Protein AF-A0A9P1I285-F1 (afdb_monomer_lite)

Foldseek 3Di:
DDDDDDDDDDDDDDDDDDDDDDDPPDPPPPPPPPVVVVLVVLVVVCVVLVQWDWDDDDLCVQQPQKIKTKHADLADQEEEEEELAPLCLLLLSVLSVVLSDPVDPLSVVLRPLHMYIYTHDGPVSHPPAQDLPQDSAVCLVNVVSVCVRRVHQEYEYEGAAWQAKEKEAQKDCLRVVLRQLLQCQQPQSHPPHWTPQVVPDPPVVPDPSRDRYYYYYHPCSQCVDPPPSSNRYIYMYGHQYHRVDRDPSVVSNVRRVVSVSRSSLLQSFWEWEAEQDQFKWKDQPGIDTDGDGHRGTDTDRDGAAWTKIWIAGNPVRHTQDIDTDHDDPVRRYYYDYRDHPDPPD

pLDDT: mean 76.83, std 19.32, range [26.86, 97.75]

Sequence (345 aa):
MIVSIVYTVALLFLSVTNADVVTEYVDEAVEYKPLQTKHEQIRKKIQDSNCGTLLNSSIVAQLDDLSVVVMGNLEHPTTLIVSMERRVDGFFFTLLEDFCNDANNEIKDLLSHSTLLFLMPTREMEKHNCDEYMNVSTEEANIYKLHKVFRFDFVMMFGTGGVKLRYIQQNNGLAETLMRRYQLLHPSMGLHNTDVCAGYNLLSRRGTNGLLVKQLQWSSLIHDSKDVFVRQLNGLLILIACCYEEINVDFAYSENRKSILETLKLRSTGVHFESADKTLVLNDGGYPAMRVAANINTFIALPEGETHVKVFHAESNKLITEFIVKLNDTNRYERRRIPKHLDLL

Structure (mmCIF, N/CA/C/O backbone):
data_AF-A0A9P1I285-F1
#
_entry.id   AF-A0A9P1I285-F1
#
loop_
_atom_site.group_PDB
_atom_site.id
_atom_site.type_symbol
_atom_site.label_atom_id
_atom_site.label_alt_id
_atom_site.label_comp_id
_atom_site.label_asym_id
_atom_site.label_entity_id
_atom_site.label_seq_id
_atom_site.pdbx_PDB_ins_code
_atom_site.Cartn_x
_atom_site.Cartn_y
_atom_site.Cartn_z
_atom_site.occupancy
_atom_site.B_iso_or_equiv
_atom_site.auth_seq_id
_atom_site.auth_comp_id
_atom_site.auth_asym_id
_atom_site.auth_atom_id
_atom_site.pdbx_PDB_model_num
ATOM 1 N N . MET A 1 1 ? 67.428 37.887 -37.583 1.00 32.84 1 MET A N 1
ATOM 2 C CA . MET A 1 1 ? 67.442 38.882 -36.496 1.00 32.84 1 MET A CA 1
ATOM 3 C C . MET A 1 1 ? 66.835 38.203 -35.275 1.00 32.84 1 MET A C 1
ATOM 5 O O . MET A 1 1 ? 65.635 38.002 -35.278 1.00 32.84 1 MET A O 1
ATOM 9 N N . ILE A 1 2 ? 67.708 37.783 -34.342 1.00 32.44 2 ILE A N 1
ATOM 10 C CA . ILE A 1 2 ? 67.456 37.406 -32.929 1.00 32.44 2 ILE A CA 1
ATOM 11 C C . ILE A 1 2 ? 66.549 36.155 -32.736 1.00 32.44 2 ILE A C 1
ATOM 13 O O . ILE A 1 2 ? 65.348 36.246 -32.930 1.00 32.44 2 ILE A O 1
ATOM 17 N N . VAL A 1 3 ? 67.107 34.927 -32.601 1.00 31.12 3 VAL A N 1
ATOM 18 C CA . VAL A 1 3 ? 67.609 34.263 -31.347 1.00 31.12 3 VAL A CA 1
ATOM 19 C C . VAL A 1 3 ? 66.418 33.811 -30.480 1.00 31.12 3 VAL A C 1
ATOM 21 O O . VAL A 1 3 ? 65.528 34.612 -30.259 1.00 31.12 3 VAL A O 1
ATOM 24 N N . SER A 1 4 ? 66.280 32.624 -29.884 1.00 30.48 4 SER A N 1
ATOM 25 C CA . SER A 1 4 ? 67.002 31.347 -29.761 1.00 30.48 4 SER A CA 1
ATOM 26 C C . SER A 1 4 ? 66.208 30.533 -28.719 1.00 30.48 4 SER A C 1
ATOM 28 O O . SER A 1 4 ? 65.768 31.146 -27.755 1.00 30.48 4 SER A O 1
ATOM 30 N N . ILE A 1 5 ? 66.168 29.197 -28.865 1.00 37.31 5 ILE A N 1
ATOM 31 C CA . ILE A 1 5 ? 66.429 28.164 -27.820 1.00 37.31 5 ILE A CA 1
ATOM 32 C C . ILE A 1 5 ? 65.452 28.148 -26.608 1.00 37.31 5 ILE A C 1
ATOM 34 O O . ILE A 1 5 ? 65.165 29.167 -26.003 1.00 37.31 5 ILE A O 1
ATOM 38 N N . VAL A 1 6 ? 64.828 27.022 -26.236 1.00 34.06 6 VAL A N 1
ATOM 39 C CA . VAL A 1 6 ? 65.323 25.962 -25.314 1.00 34.06 6 VAL A CA 1
ATOM 40 C C . VAL A 1 6 ? 64.234 24.853 -25.352 1.00 34.06 6 VAL A C 1
ATOM 42 O O . VAL A 1 6 ? 63.126 25.093 -24.890 1.00 34.06 6 VAL A O 1
ATOM 45 N N . TYR A 1 7 ? 64.345 23.737 -26.093 1.00 26.86 7 TYR A N 1
ATOM 46 C CA . TYR A 1 7 ? 65.005 22.460 -25.726 1.00 26.86 7 TYR A CA 1
ATOM 47 C C . TYR A 1 7 ? 65.017 22.196 -24.215 1.00 26.86 7 TYR A C 1
ATOM 49 O O . TYR A 1 7 ? 65.786 22.817 -23.500 1.00 26.86 7 TYR A O 1
ATOM 57 N N . THR A 1 8 ? 64.224 21.284 -23.653 1.00 31.59 8 THR A N 1
ATOM 58 C CA . THR A 1 8 ? 64.599 19.902 -23.248 1.00 31.59 8 THR A CA 1
ATOM 59 C C . THR A 1 8 ? 63.480 19.534 -22.252 1.00 31.59 8 THR A C 1
ATOM 61 O O . THR A 1 8 ? 63.199 20.336 -21.371 1.00 31.59 8 THR A O 1
ATOM 64 N N . VAL A 1 9 ? 62.678 18.480 -22.383 1.00 28.23 9 VAL A N 1
ATOM 65 C CA . VAL A 1 9 ? 63.016 17.083 -22.100 1.00 28.23 9 VAL A CA 1
ATOM 66 C C . VAL A 1 9 ? 61.976 16.220 -22.819 1.00 28.23 9 VAL A C 1
ATOM 68 O O . VAL A 1 9 ? 60.829 16.116 -22.394 1.00 28.23 9 VAL A O 1
ATOM 71 N N . ALA A 1 10 ? 62.399 15.582 -23.904 1.00 30.50 10 ALA A N 1
ATOM 72 C CA . ALA A 1 10 ? 61.852 14.295 -24.283 1.00 30.50 10 ALA A CA 1
ATOM 73 C C . ALA A 1 10 ? 62.711 13.220 -23.605 1.00 30.50 10 ALA A C 1
ATOM 75 O O . ALA A 1 10 ? 63.935 13.335 -23.583 1.00 30.50 10 ALA A O 1
ATOM 76 N N . LEU A 1 11 ? 62.041 12.168 -23.136 1.00 32.22 11 LEU A N 1
ATOM 77 C CA . LEU A 1 11 ? 62.576 10.822 -22.911 1.00 32.22 11 LEU A CA 1
ATOM 78 C C . LEU A 1 11 ? 63.487 10.613 -21.696 1.00 32.22 11 LEU A C 1
ATOM 80 O O . LEU A 1 11 ? 64.704 10.545 -21.812 1.00 32.22 11 LEU A O 1
ATOM 84 N N . LEU A 1 12 ? 62.853 10.279 -20.571 1.00 30.88 12 LEU A N 1
ATOM 85 C CA . LEU A 1 12 ? 63.338 9.208 -19.701 1.00 30.88 12 LEU A CA 1
ATOM 86 C C . LEU A 1 12 ? 62.146 8.303 -19.326 1.00 30.88 12 LEU A C 1
ATOM 88 O O . LEU A 1 12 ? 61.336 8.656 -18.482 1.00 30.88 12 LEU A O 1
ATOM 92 N N . PHE A 1 13 ? 62.085 7.152 -20.007 1.00 30.67 13 PHE A N 1
ATOM 93 C CA . PHE A 1 13 ? 61.531 5.855 -19.576 1.00 30.67 13 PHE A CA 1
ATOM 94 C C . PHE A 1 13 ? 60.043 5.785 -19.159 1.00 30.67 13 PHE A C 1
ATOM 96 O O . PHE A 1 13 ? 59.631 6.236 -18.103 1.00 30.67 13 PHE A O 1
ATOM 103 N N . LEU A 1 14 ? 59.187 5.221 -20.021 1.00 31.12 14 LEU A N 1
ATOM 104 C CA . LEU A 1 14 ? 58.783 3.799 -19.976 1.00 31.12 14 LEU A CA 1
ATOM 105 C C . LEU A 1 14 ? 58.021 3.405 -18.694 1.00 31.12 14 LEU A C 1
ATOM 107 O O . LEU A 1 14 ? 58.604 2.881 -17.754 1.00 31.12 14 LEU A O 1
ATOM 111 N N . SER A 1 15 ? 56.693 3.544 -18.718 1.00 30.36 15 SER A N 1
ATOM 112 C CA . SER A 1 15 ? 55.775 2.418 -18.468 1.00 30.36 15 SER A CA 1
ATOM 113 C C . SER A 1 15 ? 54.375 2.800 -18.990 1.00 30.36 15 SER A C 1
ATOM 115 O O . SER A 1 15 ? 53.826 3.824 -18.619 1.00 30.36 15 SER A O 1
ATOM 117 N N . VAL A 1 16 ? 53.955 2.219 -20.116 1.00 31.64 16 VAL A N 1
ATOM 118 C CA . VAL A 1 16 ? 53.009 1.087 -20.191 1.00 31.64 16 VAL A CA 1
ATOM 119 C C . VAL A 1 16 ? 51.545 1.565 -20.289 1.00 31.64 16 VAL A C 1
ATOM 121 O O . VAL A 1 16 ? 50.867 1.811 -19.303 1.00 31.64 16 VAL A O 1
ATOM 124 N N . THR A 1 17 ? 51.111 1.623 -21.555 1.00 36.75 17 THR A N 1
ATOM 125 C CA . THR A 1 17 ? 49.823 1.159 -22.116 1.00 36.75 17 THR A CA 1
ATOM 126 C C . THR A 1 17 ? 48.513 1.918 -21.864 1.00 36.75 17 THR A C 1
ATOM 128 O O . THR A 1 17 ? 48.059 2.065 -20.737 1.00 36.75 17 THR A O 1
ATOM 131 N N . ASN A 1 18 ? 47.849 2.174 -23.001 1.00 34.56 18 ASN A N 1
ATOM 132 C CA . ASN A 1 18 ? 46.410 2.348 -23.230 1.00 34.56 18 ASN A CA 1
ATOM 133 C C . ASN A 1 18 ? 45.800 3.706 -22.865 1.00 34.56 18 ASN A C 1
ATOM 135 O O . ASN A 1 18 ? 45.102 3.853 -21.868 1.00 34.56 18 ASN A O 1
ATOM 139 N N . ALA A 1 19 ? 45.988 4.663 -23.773 1.00 32.19 19 ALA A N 1
ATOM 140 C CA . ALA A 1 19 ? 45.123 5.827 -23.929 1.00 32.19 19 ALA A CA 1
ATOM 141 C C . ALA A 1 19 ? 44.562 5.838 -25.361 1.00 32.19 19 ALA A C 1
ATOM 143 O O . ALA A 1 19 ? 44.854 6.730 -26.145 1.00 32.19 19 ALA A O 1
ATOM 144 N N . ASP A 1 20 ? 43.797 4.801 -25.691 1.00 35.47 20 ASP A N 1
ATOM 145 C CA . ASP A 1 20 ? 42.793 4.833 -26.752 1.00 35.47 20 ASP A CA 1
ATOM 146 C C . ASP A 1 20 ? 41.461 4.495 -26.071 1.00 35.47 20 ASP A C 1
ATOM 148 O O . ASP A 1 20 ? 41.418 3.617 -25.208 1.00 35.47 20 ASP A O 1
ATOM 152 N N . VAL A 1 21 ? 40.391 5.190 -26.462 1.00 34.78 21 VAL A N 1
ATOM 153 C CA . VAL A 1 21 ? 39.031 5.169 -25.879 1.00 34.78 21 VAL A CA 1
ATOM 154 C C . VAL A 1 21 ? 38.832 6.114 -24.680 1.00 34.78 21 VAL A C 1
ATOM 156 O O . VAL A 1 21 ? 38.479 5.712 -23.574 1.00 34.78 21 VAL A O 1
ATOM 159 N N . VAL A 1 22 ? 38.985 7.418 -24.925 1.00 32.53 22 VAL A N 1
ATOM 160 C CA . VAL A 1 22 ? 38.347 8.468 -24.113 1.00 32.53 22 VAL A CA 1
ATOM 161 C C . VAL A 1 22 ? 37.166 9.015 -24.912 1.00 32.53 22 VAL A C 1
ATOM 163 O O . VAL A 1 22 ? 37.317 9.865 -25.779 1.00 32.53 22 VAL A O 1
ATOM 166 N N . THR A 1 23 ? 36.009 8.411 -24.636 1.00 33.56 23 THR A N 1
ATOM 167 C CA . THR A 1 23 ? 34.680 9.037 -24.536 1.00 33.56 23 THR A CA 1
ATOM 168 C C . THR A 1 23 ? 34.372 10.191 -25.491 1.00 33.56 23 THR A C 1
ATOM 170 O O . THR A 1 23 ? 34.431 11.360 -25.116 1.00 33.56 23 THR A O 1
ATOM 173 N N . GLU A 1 24 ? 33.888 9.836 -26.674 1.00 30.67 24 GLU A N 1
ATOM 174 C CA . GLU A 1 24 ? 32.893 10.627 -27.393 1.00 30.67 24 GLU A CA 1
ATOM 175 C C . GLU A 1 24 ? 31.519 10.002 -27.080 1.00 30.67 24 GLU A C 1
ATOM 177 O O . GLU A 1 24 ? 30.980 9.214 -27.849 1.00 30.67 24 GLU A O 1
ATOM 182 N N . TYR A 1 25 ? 30.994 10.264 -25.877 1.00 32.09 25 TYR A N 1
ATOM 183 C CA . TYR A 1 25 ? 29.553 10.164 -25.638 1.00 32.09 25 TYR A CA 1
ATOM 184 C C . TYR A 1 25 ? 29.009 11.564 -25.854 1.00 32.09 25 TYR A C 1
ATOM 186 O O . TYR A 1 25 ? 29.142 12.447 -25.011 1.00 32.09 25 TYR A O 1
ATOM 194 N N . VAL A 1 26 ? 28.500 11.759 -27.063 1.00 33.19 26 VAL A N 1
ATOM 195 C CA . VAL A 1 26 ? 27.712 12.912 -27.463 1.00 33.19 26 VAL A CA 1
ATOM 196 C C . VAL A 1 26 ? 26.553 13.040 -26.474 1.00 33.19 26 VAL A C 1
ATOM 198 O O . VAL A 1 26 ? 25.752 12.117 -26.337 1.00 33.19 26 VAL A O 1
ATOM 201 N N . ASP A 1 27 ? 26.486 14.183 -25.791 1.00 34.38 27 ASP A N 1
ATOM 202 C CA . ASP A 1 27 ? 25.279 14.692 -25.146 1.00 34.38 27 ASP A CA 1
ATOM 203 C C . ASP A 1 27 ? 24.198 14.882 -26.226 1.00 34.38 27 ASP A C 1
ATOM 205 O O . ASP A 1 27 ? 23.956 15.983 -26.725 1.00 34.38 27 ASP A O 1
ATOM 209 N N . GLU A 1 28 ? 23.539 13.796 -26.628 1.00 34.81 28 GLU A N 1
ATOM 210 C CA . GLU A 1 28 ? 22.219 13.894 -27.227 1.00 34.81 28 GLU A CA 1
ATOM 211 C C . GLU A 1 28 ? 21.254 14.248 -26.101 1.00 34.81 28 GLU A C 1
ATOM 213 O O . GLU A 1 28 ? 20.749 13.405 -25.359 1.00 34.81 28 GLU A O 1
ATOM 218 N N . ALA A 1 29 ? 20.992 15.548 -25.990 1.00 35.06 29 ALA A N 1
ATOM 219 C CA . ALA A 1 29 ? 19.760 16.070 -25.439 1.00 35.06 29 ALA A CA 1
ATOM 220 C C . ALA A 1 29 ? 18.584 15.505 -26.256 1.00 35.06 29 ALA A C 1
ATOM 222 O O . ALA A 1 29 ? 18.027 16.173 -27.127 1.00 35.06 29 ALA A O 1
ATOM 223 N N . VAL A 1 30 ? 18.218 14.250 -25.985 1.00 37.06 30 VAL A N 1
ATOM 224 C CA . VAL A 1 30 ? 16.952 13.665 -26.407 1.00 37.06 30 VAL A CA 1
ATOM 225 C C . VAL A 1 30 ? 15.869 14.531 -25.784 1.00 37.06 30 VAL A C 1
ATOM 227 O O . VAL A 1 30 ? 15.686 14.592 -24.567 1.00 37.06 30 VAL A O 1
ATOM 230 N N . GLU A 1 31 ? 15.208 15.286 -26.649 1.00 39.62 31 GLU A N 1
ATOM 231 C CA . GLU A 1 31 ? 14.157 16.233 -26.336 1.00 39.62 31 GLU A CA 1
ATOM 232 C C . GLU A 1 31 ? 13.072 15.557 -25.472 1.00 39.62 31 GLU A C 1
ATOM 234 O O . GLU A 1 31 ? 12.219 14.818 -25.956 1.00 39.62 31 GLU A O 1
ATOM 239 N N . TYR A 1 32 ? 13.102 15.826 -24.162 1.00 42.75 32 TYR A N 1
ATOM 240 C CA . TYR A 1 32 ? 12.279 15.231 -23.091 1.00 42.75 32 TYR A CA 1
ATOM 241 C C . TYR A 1 32 ? 10.766 15.573 -23.169 1.00 42.75 32 TYR A C 1
ATOM 243 O O . TYR A 1 32 ? 10.020 15.424 -22.200 1.00 42.75 32 TYR A O 1
ATOM 251 N N . LYS A 1 33 ? 10.271 16.060 -24.311 1.00 37.66 33 LYS A N 1
ATOM 252 C CA . LYS A 1 33 ? 8.874 16.487 -24.508 1.00 37.66 33 LYS A CA 1
ATOM 253 C C . LYS A 1 33 ? 7.812 15.369 -24.602 1.00 37.66 33 LYS A C 1
ATOM 255 O O . LYS A 1 33 ? 6.679 15.637 -24.191 1.00 37.66 33 LYS A O 1
ATOM 260 N N . PRO A 1 34 ? 8.073 14.136 -25.090 1.00 49.00 34 PRO A N 1
ATOM 261 C CA . PRO A 1 34 ? 6.988 13.168 -25.293 1.00 49.00 34 PRO A CA 1
ATOM 262 C C . PRO A 1 34 ? 6.425 12.582 -23.982 1.00 49.00 34 PRO A C 1
ATOM 264 O O . PRO A 1 34 ? 5.236 12.285 -23.910 1.00 49.00 34 PRO A O 1
ATOM 267 N N . LEU A 1 35 ? 7.218 12.488 -22.907 1.00 52.09 35 LEU A N 1
ATOM 268 C CA . LEU A 1 35 ? 6.745 11.978 -21.607 1.00 52.09 35 LEU A CA 1
ATOM 269 C C . LEU A 1 35 ? 5.802 12.952 -20.883 1.00 52.09 35 LEU A C 1
ATOM 271 O O . LEU A 1 35 ? 4.799 12.522 -20.314 1.00 52.09 35 LEU A O 1
ATOM 275 N N . GLN A 1 36 ? 6.065 14.264 -20.950 1.00 58.72 36 GLN A N 1
ATOM 276 C CA . GLN A 1 36 ? 5.187 15.269 -20.330 1.00 58.72 36 GLN A CA 1
ATOM 277 C C . GLN A 1 36 ? 3.781 15.255 -20.940 1.00 58.72 36 GLN A C 1
ATOM 279 O O . GLN A 1 36 ? 2.796 15.271 -20.204 1.00 58.72 36 GLN A O 1
ATOM 284 N N . THR A 1 37 ? 3.681 15.137 -22.267 1.00 63.97 37 THR A N 1
ATOM 285 C CA . THR A 1 37 ? 2.379 15.085 -22.950 1.00 63.97 37 THR A CA 1
ATOM 286 C C . THR A 1 37 ? 1.588 13.823 -22.600 1.00 63.97 37 THR A C 1
ATOM 288 O O . THR A 1 37 ? 0.381 13.915 -22.379 1.00 63.97 37 THR A O 1
ATOM 291 N N . LYS A 1 38 ? 2.241 12.661 -22.448 1.00 68.50 38 LYS A N 1
ATOM 292 C CA . LYS A 1 38 ? 1.576 11.424 -21.997 1.00 68.50 38 LYS A CA 1
ATOM 293 C C . LYS A 1 38 ? 1.080 11.531 -20.548 1.00 68.50 38 LYS A C 1
ATOM 295 O O . LYS A 1 38 ? -0.047 11.136 -20.261 1.00 68.50 38 LYS A O 1
ATOM 300 N N . HIS A 1 39 ? 1.870 12.104 -19.637 1.00 72.50 39 HIS A N 1
ATOM 301 C CA . HIS A 1 39 ? 1.459 12.298 -18.238 1.00 72.50 39 HIS A CA 1
ATOM 302 C C . HIS A 1 39 ? 0.250 13.237 -18.119 1.00 72.50 39 HIS A C 1
ATOM 304 O O . HIS A 1 39 ? -0.687 12.959 -17.370 1.00 72.50 39 HIS A O 1
ATOM 310 N N . GLU A 1 40 ? 0.240 14.331 -18.883 1.00 74.12 40 GLU A N 1
ATOM 311 C CA . GLU A 1 40 ? -0.896 15.256 -18.946 1.00 74.12 40 GLU A CA 1
ATOM 312 C C . GLU A 1 40 ? -2.143 14.595 -19.542 1.00 74.12 40 GLU A C 1
ATOM 314 O O . GLU A 1 40 ? -3.239 14.770 -19.008 1.00 74.12 40 GLU A O 1
ATOM 319 N N . GLN A 1 41 ? -1.987 13.778 -20.589 1.00 77.44 41 GLN A N 1
ATOM 320 C CA . GLN A 1 41 ? -3.085 12.996 -21.162 1.00 77.44 41 GLN A CA 1
ATOM 321 C C . GLN A 1 41 ? -3.676 12.009 -20.153 1.00 77.44 41 GLN A C 1
ATOM 323 O O . GLN A 1 41 ? -4.896 11.918 -20.053 1.00 77.44 41 GLN A O 1
ATOM 328 N N . ILE A 1 42 ? -2.846 11.309 -19.374 1.00 71.75 42 ILE A N 1
ATOM 329 C CA . ILE A 1 42 ? -3.322 10.367 -18.350 1.00 71.75 42 ILE A CA 1
ATOM 330 C C . ILE A 1 42 ? -4.029 11.113 -17.216 1.00 71.75 42 ILE A C 1
ATOM 332 O O . ILE A 1 42 ? -5.121 10.714 -16.818 1.00 71.75 42 ILE A O 1
ATOM 336 N N . ARG A 1 43 ? -3.478 12.240 -16.744 1.00 73.69 43 ARG A N 1
ATOM 337 C CA . ARG A 1 43 ? -4.155 13.095 -15.751 1.00 73.69 43 ARG A CA 1
ATOM 338 C C . ARG A 1 43 ? -5.525 13.546 -16.242 1.00 73.69 43 ARG A C 1
ATOM 340 O O . ARG A 1 43 ? -6.501 13.443 -15.503 1.00 73.69 43 ARG A O 1
ATOM 347 N N . LYS A 1 44 ? -5.599 13.997 -17.494 1.00 77.19 44 LYS A N 1
ATOM 348 C CA . LYS A 1 44 ? -6.856 14.398 -18.120 1.00 77.19 44 LYS A CA 1
ATOM 349 C C . LYS A 1 44 ? -7.818 13.214 -18.243 1.00 77.19 44 LYS A C 1
ATOM 351 O O . LYS A 1 44 ? -8.971 13.342 -17.866 1.00 77.19 44 LYS A O 1
ATOM 356 N N . LYS A 1 45 ? -7.344 12.041 -18.671 1.00 76.94 45 LYS A N 1
ATOM 357 C CA . LYS A 1 45 ? -8.149 10.813 -18.763 1.00 76.94 45 LYS A CA 1
ATOM 358 C C . LYS A 1 45 ? -8.740 10.414 -17.411 1.00 76.94 45 LYS A C 1
ATOM 360 O O . LYS A 1 45 ? -9.904 10.037 -17.360 1.00 76.94 45 LYS A O 1
ATOM 365 N N . ILE A 1 46 ? -7.979 10.516 -16.322 1.00 74.44 46 ILE A N 1
ATOM 366 C CA . ILE A 1 46 ? -8.460 10.211 -14.963 1.00 74.44 46 ILE A CA 1
ATOM 367 C C . ILE A 1 46 ? -9.580 11.167 -14.550 1.00 74.44 46 ILE A C 1
ATOM 369 O O . ILE A 1 46 ? -10.591 10.726 -14.011 1.00 74.44 46 ILE A O 1
ATOM 373 N N . GLN A 1 47 ? -9.418 12.459 -14.843 1.00 74.25 47 GLN A N 1
ATOM 374 C CA . GLN A 1 47 ? -10.451 13.463 -14.590 1.00 74.25 47 GLN A CA 1
ATOM 375 C C . GLN A 1 47 ? -11.697 13.224 -15.453 1.00 74.25 47 GLN A C 1
ATOM 377 O O . GLN A 1 47 ? -12.807 13.234 -14.935 1.00 74.25 47 GLN A O 1
ATOM 382 N N . ASP A 1 48 ? -11.515 12.962 -16.747 1.00 77.12 48 ASP A N 1
ATOM 383 C CA . ASP A 1 48 ? -12.604 12.801 -17.713 1.00 77.12 48 ASP A CA 1
ATOM 384 C C . ASP A 1 48 ? -13.393 11.494 -17.493 1.00 77.12 48 ASP A C 1
ATOM 386 O O . ASP A 1 48 ? -14.594 11.441 -17.754 1.00 77.12 48 ASP A O 1
ATOM 390 N N . SER A 1 49 ? -12.736 10.434 -17.010 1.00 70.56 49 SER A N 1
ATOM 391 C CA . SER A 1 49 ? -13.356 9.124 -16.747 1.00 70.56 49 SER A CA 1
ATOM 392 C C . SER A 1 49 ? -13.962 8.984 -15.349 1.00 70.56 49 SER A C 1
ATOM 394 O O . SER A 1 49 ? -14.605 7.973 -15.079 1.00 70.56 49 SER A O 1
ATOM 396 N N . ASN A 1 50 ? -13.778 9.966 -14.455 1.00 72.12 50 ASN A N 1
ATOM 397 C CA . ASN A 1 50 ? -14.180 9.895 -13.042 1.00 72.12 50 ASN A CA 1
ATOM 398 C C . ASN A 1 50 ? -13.661 8.647 -12.289 1.00 72.12 50 ASN A C 1
ATOM 400 O O . ASN A 1 50 ? -14.201 8.294 -11.241 1.00 72.12 50 ASN A O 1
ATOM 404 N N . CYS A 1 51 ? -12.608 7.982 -12.776 1.00 79.75 51 CYS A N 1
ATOM 405 C CA . CYS A 1 51 ? -12.056 6.784 -12.130 1.00 79.75 51 CYS A CA 1
ATOM 406 C C . CYS A 1 51 ? -11.258 7.104 -10.852 1.00 79.75 51 CYS A C 1
ATOM 408 O O . CYS A 1 51 ? -10.957 6.217 -10.056 1.00 79.75 51 CYS A O 1
ATOM 410 N N . GLY A 1 52 ? -10.910 8.378 -10.647 1.00 79.69 52 GLY A N 1
ATOM 411 C CA . GLY A 1 52 ? -10.255 8.871 -9.446 1.00 79.69 52 GLY A CA 1
ATOM 412 C C . GLY A 1 52 ? -10.463 10.370 -9.268 1.00 79.69 52 GLY A C 1
ATOM 413 O O . GLY A 1 52 ? -10.688 11.108 -10.225 1.00 79.69 52 GLY A O 1
ATOM 414 N N . THR A 1 53 ? -10.384 10.836 -8.024 1.00 83.00 53 THR A N 1
ATOM 415 C CA . THR A 1 53 ? -10.497 12.262 -7.699 1.00 83.00 53 THR A CA 1
ATOM 416 C C . THR A 1 53 ? -9.105 12.859 -7.568 1.00 83.00 53 THR A C 1
ATOM 418 O O . THR A 1 53 ? -8.339 12.473 -6.682 1.00 83.00 53 THR A O 1
ATOM 421 N N . LEU A 1 54 ? -8.774 13.813 -8.442 1.00 79.00 54 LEU A N 1
ATOM 422 C CA . LEU A 1 54 ? -7.564 14.615 -8.293 1.00 79.00 54 LEU A CA 1
ATOM 423 C C . LEU A 1 54 ? -7.803 15.682 -7.226 1.00 79.00 54 LEU A C 1
ATOM 425 O O . LEU A 1 54 ? -8.635 16.574 -7.402 1.00 79.00 54 LEU A O 1
ATOM 429 N N . LEU A 1 55 ? -7.046 15.624 -6.138 1.00 76.75 55 LEU A N 1
ATOM 430 C CA . LEU A 1 55 ? -7.132 16.628 -5.087 1.00 76.75 55 LEU A CA 1
ATOM 431 C C . LEU A 1 55 ? -6.161 17.763 -5.400 1.00 76.75 55 LEU A C 1
ATOM 433 O O . LEU A 1 55 ? -4.957 17.643 -5.188 1.00 76.75 55 LEU A O 1
ATOM 437 N N . ASN A 1 56 ? -6.705 18.860 -5.936 1.00 58.00 56 ASN A N 1
ATOM 438 C CA . ASN A 1 56 ? -5.950 20.059 -6.285 1.00 58.00 56 ASN A CA 1
ATOM 439 C C . ASN A 1 56 ? -6.236 21.193 -5.275 1.00 58.00 56 ASN A C 1
ATOM 441 O O . ASN A 1 56 ? -7.358 21.674 -5.130 1.00 58.00 56 ASN A O 1
ATOM 445 N N . SER A 1 57 ? -5.183 21.574 -4.554 1.00 50.59 57 SER A N 1
ATOM 446 C CA . SER A 1 57 ? -4.895 22.898 -3.981 1.00 50.59 57 SER A CA 1
ATOM 447 C C . SER A 1 57 ? -5.715 23.527 -2.839 1.00 50.59 57 SER A C 1
ATOM 449 O O . SER A 1 57 ? -5.208 24.492 -2.281 1.00 50.59 57 SER A O 1
ATOM 451 N N . SER A 1 58 ? -6.888 23.053 -2.398 1.00 51.06 58 SER A N 1
ATOM 452 C CA . SER A 1 58 ? -7.576 23.681 -1.232 1.00 51.06 58 SER A CA 1
ATOM 453 C C . SER A 1 58 ? -7.427 22.903 0.083 1.00 51.06 58 SER A C 1
ATOM 455 O O . SER A 1 58 ? -7.037 23.475 1.097 1.00 51.06 58 SER A O 1
ATOM 457 N N . ILE A 1 59 ? -7.637 21.585 0.064 1.00 53.19 59 ILE A N 1
ATOM 458 C CA . ILE A 1 59 ? -7.301 20.674 1.183 1.00 53.19 59 ILE A CA 1
ATOM 459 C C . ILE A 1 59 ? -5.777 20.431 1.239 1.00 53.19 59 ILE A C 1
ATOM 461 O O . ILE A 1 59 ? -5.200 20.180 2.294 1.00 53.19 59 ILE A O 1
ATOM 465 N N . VAL A 1 60 ? -5.123 20.573 0.082 1.00 54.03 60 VAL A N 1
ATOM 466 C CA . VAL A 1 60 ? -3.707 20.277 -0.188 1.00 54.03 60 VAL A CA 1
ATOM 467 C C . VAL A 1 60 ? -2.829 21.538 -0.105 1.00 54.03 60 VAL A C 1
ATOM 469 O O . VAL A 1 60 ? -1.622 21.454 -0.261 1.00 54.03 60 VAL A O 1
ATOM 472 N N . ALA A 1 61 ? -3.384 22.712 0.224 1.00 51.53 61 ALA A N 1
ATOM 473 C CA . ALA A 1 61 ? -2.605 23.949 0.407 1.00 51.53 61 ALA A CA 1
ATOM 474 C C . ALA A 1 61 ? -1.504 23.842 1.490 1.00 51.53 61 ALA A C 1
ATOM 476 O O . ALA A 1 61 ? -0.615 24.682 1.551 1.00 51.53 61 ALA A O 1
ATOM 477 N N . GLN A 1 62 ? -1.560 22.815 2.346 1.00 54.38 62 GLN A N 1
ATOM 478 C CA . GLN A 1 62 ? -0.539 22.495 3.355 1.00 54.38 62 GLN A CA 1
ATOM 479 C C . GLN A 1 62 ? 0.579 21.567 2.837 1.00 54.38 62 GLN A C 1
ATOM 481 O O . GLN A 1 62 ? 1.471 21.199 3.601 1.00 54.38 62 GLN A O 1
ATOM 486 N N . LEU A 1 63 ? 0.489 21.113 1.587 1.00 60.53 63 LEU A N 1
ATOM 487 C CA . LEU A 1 63 ? 1.281 20.016 1.032 1.00 60.53 63 LEU A CA 1
ATOM 488 C C . LEU A 1 63 ? 2.198 20.457 -0.121 1.00 60.53 63 LEU A C 1
ATOM 490 O O . LEU A 1 63 ? 2.586 19.594 -0.889 1.00 60.53 63 LEU A O 1
ATOM 494 N N . ASP A 1 64 ? 2.547 21.747 -0.227 1.00 61.06 64 ASP A N 1
ATOM 495 C CA . ASP A 1 64 ? 3.634 22.285 -1.076 1.00 61.06 64 ASP A CA 1
ATOM 496 C C . ASP A 1 64 ? 3.798 21.554 -2.436 1.00 61.06 64 ASP A C 1
ATOM 498 O O . ASP A 1 64 ? 4.687 20.724 -2.605 1.00 61.06 64 ASP A O 1
ATOM 502 N N . ASP A 1 65 ? 2.905 21.817 -3.398 1.00 67.94 65 ASP A N 1
ATOM 503 C CA . ASP A 1 65 ? 2.909 21.251 -4.765 1.00 67.94 65 ASP A CA 1
ATOM 504 C C . ASP A 1 65 ? 2.689 19.730 -4.923 1.00 67.94 65 ASP A C 1
ATOM 506 O O . ASP A 1 65 ? 2.657 19.233 -6.054 1.00 67.94 65 ASP A O 1
ATOM 510 N N . LEU A 1 66 ? 2.454 18.970 -3.846 1.00 73.62 66 LEU A N 1
ATOM 511 C CA . LEU A 1 66 ? 2.084 17.553 -3.954 1.00 73.62 66 LEU A CA 1
ATOM 512 C C . LEU A 1 66 ? 0.705 17.389 -4.610 1.00 73.62 66 LEU A C 1
ATOM 514 O O . LEU A 1 66 ? -0.267 18.049 -4.249 1.00 73.62 66 LEU A O 1
ATOM 518 N N . SER A 1 67 ? 0.598 16.453 -5.551 1.00 79.94 67 SER A N 1
ATOM 519 C CA . SER A 1 67 ? -0.660 16.121 -6.220 1.00 79.94 67 SER A CA 1
ATOM 520 C C . SER A 1 67 ? -1.037 14.678 -5.911 1.00 79.94 67 SER A C 1
ATOM 522 O O . SER A 1 67 ? -0.216 13.776 -6.048 1.00 79.94 67 SER A O 1
ATOM 524 N N . VAL A 1 68 ? -2.272 14.454 -5.462 1.00 87.12 68 VAL A N 1
ATOM 525 C CA . VAL A 1 68 ? -2.751 13.125 -5.057 1.00 87.12 68 VAL A CA 1
ATOM 526 C C . VAL A 1 68 ? -3.962 12.744 -5.893 1.00 87.12 68 VAL A C 1
ATOM 528 O O . VAL A 1 68 ? -4.918 13.517 -6.003 1.00 87.12 68 VAL A O 1
ATOM 531 N N . VAL A 1 69 ? -3.927 11.539 -6.458 1.00 90.06 69 VAL A N 1
ATOM 532 C CA . VAL A 1 69 ? -5.092 10.898 -7.073 1.00 90.06 69 VAL A CA 1
ATOM 533 C C . VAL A 1 69 ? -5.654 9.887 -6.088 1.00 90.06 69 VAL A C 1
ATOM 535 O O . VAL A 1 69 ? -4.946 8.985 -5.647 1.00 90.06 69 VAL A O 1
ATOM 538 N N . VAL A 1 70 ? -6.928 10.042 -5.745 1.00 91.75 70 VAL A N 1
ATOM 539 C CA . VAL A 1 70 ? -7.642 9.126 -4.852 1.00 91.75 70 VAL A CA 1
ATOM 540 C C . VAL A 1 70 ? -8.522 8.197 -5.677 1.00 91.75 70 VAL A C 1
ATOM 542 O O . VAL A 1 70 ? -9.316 8.673 -6.487 1.00 91.75 70 VAL A O 1
ATOM 545 N N . MET A 1 71 ? -8.396 6.890 -5.460 1.00 92.88 71 MET A N 1
ATOM 546 C CA . MET A 1 71 ? -9.210 5.848 -6.093 1.00 92.88 71 MET A CA 1
ATOM 547 C C . MET A 1 71 ? -9.818 4.935 -5.026 1.00 92.88 71 MET A C 1
ATOM 549 O O . MET A 1 71 ? -9.166 4.645 -4.025 1.00 92.88 71 MET A O 1
ATOM 553 N N . GLY A 1 72 ? -11.039 4.451 -5.254 1.00 91.56 72 GLY A N 1
ATOM 554 C CA . GLY A 1 72 ? -11.721 3.513 -4.358 1.00 91.56 72 GLY A CA 1
ATOM 555 C C . GLY A 1 72 ? -12.873 4.122 -3.565 1.00 91.56 72 GLY A C 1
ATOM 556 O O . GLY A 1 72 ? -13.481 5.105 -3.987 1.00 91.56 72 GLY A O 1
ATOM 557 N N . ASN A 1 73 ? -13.201 3.503 -2.434 1.00 88.94 73 ASN A N 1
ATOM 558 C CA . ASN A 1 73 ? -14.436 3.771 -1.688 1.00 88.94 73 ASN A CA 1
ATOM 559 C C . ASN A 1 73 ? -14.325 4.874 -0.614 1.00 88.94 73 ASN A C 1
ATOM 561 O O . ASN A 1 73 ? -15.312 5.152 0.063 1.00 88.94 73 ASN A O 1
ATOM 565 N N . LEU A 1 74 ? -13.153 5.506 -0.472 1.00 87.81 74 LEU A N 1
ATOM 566 C CA . LEU A 1 74 ? -12.837 6.530 0.538 1.00 87.81 74 LEU A CA 1
ATOM 567 C C . LEU A 1 74 ? -12.899 6.037 1.994 1.00 87.81 74 LEU A C 1
ATOM 569 O O . LEU A 1 74 ? -12.853 6.844 2.923 1.00 87.81 74 LEU A O 1
ATOM 573 N N . GLU A 1 75 ? -12.970 4.724 2.201 1.00 86.69 75 GLU A N 1
ATOM 574 C CA . GLU A 1 75 ? -12.854 4.085 3.504 1.00 86.69 75 GLU A CA 1
ATOM 575 C C . GLU A 1 75 ? -11.517 3.344 3.627 1.00 86.69 75 GLU A C 1
ATOM 577 O O . GLU A 1 75 ? -10.860 3.003 2.637 1.00 86.69 75 GLU A O 1
ATOM 582 N N . HIS A 1 76 ? -11.113 3.078 4.871 1.00 86.75 76 HIS A N 1
ATOM 583 C CA . HIS A 1 76 ? -10.017 2.154 5.145 1.00 86.75 76 HIS A CA 1
ATOM 584 C C . HIS A 1 76 ? -10.332 0.755 4.559 1.00 86.75 76 HIS A C 1
ATOM 586 O O . HIS A 1 76 ? -11.501 0.442 4.336 1.00 86.75 76 HIS A O 1
ATOM 592 N N . PRO A 1 77 ? -9.331 -0.108 4.331 1.00 91.50 77 PRO A N 1
ATOM 593 C CA . PRO A 1 77 ? -7.905 0.173 4.388 1.00 91.50 77 PRO A CA 1
ATOM 594 C C . PRO A 1 77 ? -7.449 1.134 3.294 1.00 91.50 77 PRO A C 1
ATOM 596 O O . PRO A 1 77 ? -7.771 0.965 2.117 1.00 91.50 77 PRO A O 1
ATOM 599 N N . THR A 1 78 ? -6.620 2.093 3.695 1.00 94.00 78 THR A N 1
ATOM 600 C CA . THR A 1 78 ? -6.086 3.113 2.795 1.00 94.00 78 THR A CA 1
ATOM 601 C C . THR A 1 78 ? -4.601 2.858 2.554 1.00 94.00 78 THR A C 1
ATOM 603 O O . THR A 1 78 ? -3.817 2.786 3.502 1.00 94.00 78 THR A O 1
ATOM 606 N N . THR A 1 79 ? -4.197 2.728 1.291 1.00 96.56 79 THR A N 1
ATOM 607 C CA . THR A 1 79 ? -2.795 2.520 0.898 1.00 96.56 79 THR A CA 1
ATOM 608 C C . THR A 1 79 ? -2.271 3.728 0.137 1.00 96.56 79 THR A C 1
ATOM 610 O O . THR A 1 79 ? -2.827 4.108 -0.891 1.00 96.56 79 THR A O 1
ATOM 613 N N . LEU A 1 80 ? -1.174 4.309 0.620 1.00 96.81 80 LEU A N 1
ATOM 614 C CA . LEU A 1 80 ? -0.420 5.314 -0.117 1.00 96.81 80 LEU A CA 1
ATOM 615 C C . LEU A 1 80 ? 0.517 4.616 -1.107 1.00 96.81 80 LEU A C 1
ATOM 617 O O . LEU A 1 80 ? 1.301 3.759 -0.712 1.00 96.81 80 LEU A O 1
ATOM 621 N N . ILE A 1 81 ? 0.449 4.991 -2.378 1.00 96.50 81 ILE A N 1
ATOM 622 C CA . ILE A 1 81 ? 1.298 4.501 -3.461 1.00 96.50 81 ILE A CA 1
ATOM 623 C C . ILE A 1 81 ? 2.165 5.668 -3.942 1.00 96.50 81 ILE A C 1
ATOM 625 O O . ILE A 1 81 ? 1.637 6.714 -4.319 1.00 96.50 81 ILE A O 1
ATOM 629 N N . VAL A 1 82 ? 3.489 5.511 -3.897 1.00 92.69 82 VAL A N 1
ATOM 630 C CA . VAL A 1 82 ? 4.458 6.595 -4.136 1.00 92.69 82 VAL A CA 1
ATOM 631 C C . VAL A 1 82 ? 5.509 6.182 -5.161 1.00 92.69 82 VAL A C 1
ATOM 633 O O . VAL A 1 82 ? 6.064 5.085 -5.087 1.00 92.69 82 VAL A O 1
ATOM 636 N N . SER A 1 83 ? 5.807 7.084 -6.093 1.00 89.56 83 SER A N 1
ATOM 637 C CA . SER A 1 83 ? 7.017 7.042 -6.919 1.00 89.56 83 SER A CA 1
ATOM 638 C C . SER A 1 83 ? 8.174 7.664 -6.132 1.00 89.56 83 SER A C 1
ATOM 640 O O . SER A 1 83 ? 8.058 8.807 -5.708 1.00 89.56 83 SER A O 1
ATOM 642 N N . MET A 1 84 ? 9.267 6.934 -5.897 1.00 87.19 84 MET A N 1
ATOM 643 C CA . MET A 1 84 ? 10.433 7.440 -5.150 1.00 87.19 84 MET A CA 1
ATOM 644 C C . MET A 1 84 ? 11.367 8.300 -6.008 1.00 87.19 84 MET A C 1
ATOM 646 O O . MET A 1 84 ? 12.247 8.970 -5.474 1.00 87.19 84 MET A O 1
ATOM 650 N N . GLU A 1 85 ? 11.230 8.236 -7.332 1.00 84.19 85 GLU A N 1
ATOM 651 C CA . GLU A 1 85 ? 12.093 8.936 -8.278 1.00 84.19 85 GLU A CA 1
ATOM 652 C C . GLU A 1 85 ? 11.434 9.045 -9.654 1.00 84.19 85 GLU A C 1
ATOM 654 O O . GLU A 1 85 ? 10.675 8.177 -10.083 1.00 84.19 85 GLU A O 1
ATOM 659 N N . ARG A 1 86 ? 11.818 10.066 -10.419 1.00 82.19 86 ARG A N 1
ATOM 660 C CA . ARG A 1 86 ? 11.255 10.331 -11.750 1.00 82.19 86 ARG A CA 1
ATOM 661 C C . ARG A 1 86 ? 11.420 9.174 -12.745 1.00 82.19 86 ARG A C 1
ATOM 663 O O . ARG A 1 86 ? 10.634 9.046 -13.682 1.00 82.19 86 ARG A O 1
ATOM 670 N N . ARG A 1 87 ? 12.442 8.320 -12.579 1.00 85.12 87 ARG A N 1
ATOM 671 C CA . ARG A 1 87 ? 12.692 7.192 -13.498 1.00 85.12 87 ARG A CA 1
ATOM 672 C C . ARG A 1 87 ? 11.544 6.185 -13.514 1.00 85.12 87 ARG A C 1
ATOM 674 O O . ARG A 1 87 ? 11.322 5.577 -14.556 1.00 85.12 87 ARG A O 1
ATOM 681 N N . VAL A 1 88 ? 10.793 6.034 -12.419 1.00 88.69 88 VAL A N 1
ATOM 682 C CA . VAL A 1 88 ? 9.661 5.092 -12.367 1.00 88.69 88 VAL A CA 1
ATOM 683 C C . VAL A 1 88 ? 8.322 5.720 -12.765 1.00 88.69 88 VAL A C 1
ATOM 685 O O . VAL A 1 88 ? 7.310 5.023 -12.772 1.00 88.69 88 VAL A O 1
ATOM 688 N N . ASP A 1 89 ? 8.289 6.995 -13.163 1.00 86.50 89 ASP A N 1
ATOM 689 C CA . ASP A 1 89 ? 7.043 7.698 -13.492 1.00 86.50 89 ASP A CA 1
ATOM 690 C C . ASP A 1 89 ? 6.256 6.997 -14.601 1.00 86.50 89 ASP A C 1
ATOM 692 O O . ASP A 1 89 ? 5.060 6.764 -14.453 1.00 86.50 89 ASP A O 1
ATOM 696 N N . GLY A 1 90 ? 6.917 6.595 -15.691 1.00 88.31 90 GLY A N 1
ATOM 697 C CA . GLY A 1 90 ? 6.245 5.905 -16.797 1.00 88.31 90 GLY A CA 1
ATOM 698 C C . GLY A 1 90 ? 5.546 4.615 -16.349 1.00 88.31 90 GLY A C 1
ATOM 699 O O . GLY A 1 90 ? 4.407 4.353 -16.740 1.00 88.31 90 GLY A O 1
ATOM 700 N N . PHE A 1 91 ? 6.193 3.848 -15.468 1.00 92.19 91 PHE A N 1
ATOM 701 C CA . PHE A 1 91 ? 5.603 2.674 -14.822 1.00 92.19 91 PHE A CA 1
ATOM 702 C C . PHE A 1 91 ? 4.425 3.060 -13.924 1.00 92.19 91 PHE A C 1
ATOM 704 O O . PHE A 1 91 ? 3.354 2.462 -14.010 1.00 92.19 91 PHE A O 1
ATOM 711 N N . PHE A 1 92 ? 4.599 4.092 -13.101 1.00 90.38 92 PHE A N 1
ATOM 712 C CA . PHE A 1 92 ? 3.593 4.574 -12.163 1.00 90.38 92 PHE A CA 1
ATOM 713 C C . PHE A 1 92 ? 2.317 5.054 -12.870 1.00 90.38 92 PHE A C 1
ATOM 715 O O . PHE A 1 92 ? 1.208 4.712 -12.467 1.00 90.38 92 PHE A O 1
ATOM 722 N N . PHE A 1 93 ? 2.462 5.785 -13.976 1.00 89.38 93 PHE A N 1
ATOM 723 C CA . PHE A 1 93 ? 1.349 6.222 -14.815 1.00 89.38 93 PHE A CA 1
ATOM 724 C C . PHE A 1 93 ? 0.662 5.058 -15.539 1.00 89.38 93 PHE A C 1
ATOM 726 O O . PHE A 1 93 ? -0.559 5.070 -15.671 1.00 89.38 93 PHE A O 1
ATOM 733 N N . THR A 1 94 ? 1.416 4.039 -15.960 1.00 92.06 94 THR A N 1
ATOM 734 C CA . THR A 1 94 ? 0.848 2.819 -16.566 1.00 92.06 94 THR A CA 1
ATOM 735 C C . THR A 1 94 ? 0.030 2.025 -15.544 1.00 92.06 94 THR A C 1
ATOM 737 O O . THR A 1 94 ? -1.078 1.582 -15.842 1.00 92.06 94 THR A O 1
ATOM 740 N N . LEU A 1 95 ? 0.525 1.913 -14.307 1.00 93.75 95 LEU A N 1
ATOM 741 C CA . LEU A 1 95 ? -0.217 1.328 -13.189 1.00 93.75 95 LEU A CA 1
ATOM 742 C C . LEU A 1 95 ? -1.521 2.089 -12.924 1.00 93.75 95 LEU A C 1
ATOM 744 O O . LEU A 1 95 ? -2.580 1.476 -12.812 1.00 93.75 95 LEU A O 1
ATOM 748 N N . LEU A 1 96 ? -1.449 3.417 -12.861 1.00 91.38 96 LEU A N 1
ATOM 749 C CA . LEU A 1 96 ? -2.605 4.282 -12.646 1.00 91.38 96 LEU A CA 1
ATOM 750 C C . LEU A 1 96 ? -3.648 4.142 -13.768 1.00 91.38 96 LEU A C 1
ATOM 752 O O . LEU A 1 96 ? -4.846 4.103 -13.497 1.00 91.38 96 LEU A O 1
ATOM 756 N N . GLU A 1 97 ? -3.202 4.032 -15.022 1.00 90.69 97 GLU A N 1
ATOM 757 C CA . GLU A 1 97 ? -4.076 3.825 -16.178 1.00 90.69 97 GLU A CA 1
ATOM 758 C C . GLU A 1 97 ? -4.798 2.468 -16.139 1.00 90.69 97 GLU A C 1
ATOM 760 O O . GLU A 1 97 ? -5.999 2.426 -16.413 1.00 90.69 97 GLU A O 1
ATOM 765 N N . ASP A 1 98 ? -4.120 1.377 -15.766 1.00 92.62 98 ASP A N 1
ATOM 766 C CA . ASP A 1 98 ? -4.773 0.066 -15.610 1.00 92.62 98 ASP A CA 1
ATOM 767 C C . ASP A 1 98 ? -5.768 0.062 -14.446 1.00 92.62 98 ASP A C 1
ATOM 769 O O . ASP A 1 98 ? -6.845 -0.517 -14.556 1.00 92.62 98 ASP A O 1
ATOM 773 N N . PHE A 1 99 ? -5.458 0.758 -13.348 1.00 92.12 99 PHE A N 1
ATOM 774 C CA . PHE A 1 99 ? -6.371 0.868 -12.205 1.00 92.12 99 PHE A CA 1
ATOM 775 C C . PHE A 1 99 ? -7.607 1.722 -12.504 1.00 92.12 99 PHE A C 1
ATOM 777 O O . PHE A 1 99 ? -8.663 1.520 -11.912 1.00 92.12 99 PHE A O 1
ATOM 784 N N . CYS A 1 100 ? -7.490 2.618 -13.478 1.00 89.25 100 CYS A N 1
ATOM 785 C CA . CYS A 1 100 ? -8.588 3.396 -14.033 1.00 89.25 100 CYS A CA 1
ATOM 786 C C . CYS A 1 100 ? -9.413 2.611 -15.079 1.00 89.25 100 CYS A C 1
ATOM 788 O O . CYS A 1 100 ? -10.430 3.101 -15.567 1.00 89.25 100 CYS A O 1
ATOM 790 N N . ASN A 1 101 ? -8.989 1.403 -15.471 1.00 87.38 101 ASN A N 1
ATOM 791 C CA . ASN A 1 101 ? -9.667 0.627 -16.503 1.00 87.38 101 ASN A CA 1
ATOM 792 C C . ASN A 1 101 ? -10.921 -0.077 -15.966 1.00 87.38 101 ASN A C 1
ATOM 794 O O . ASN A 1 101 ? -10.858 -1.136 -15.335 1.00 87.38 101 ASN A O 1
ATOM 798 N N . ASP A 1 102 ? -12.084 0.459 -16.332 1.00 76.19 102 ASP A N 1
ATOM 799 C CA . ASP A 1 102 ? -13.385 -0.064 -15.924 1.00 76.19 102 ASP A CA 1
ATOM 800 C C . ASP A 1 102 ? -13.712 -1.482 -16.424 1.00 76.19 102 ASP A C 1
ATOM 802 O O . ASP A 1 102 ? -14.659 -2.106 -15.941 1.00 76.19 102 ASP A O 1
ATOM 806 N N . ALA A 1 103 ? -12.966 -2.033 -17.378 1.00 82.44 103 ALA A N 1
ATOM 807 C CA . ALA A 1 103 ? -13.190 -3.405 -17.827 1.00 82.44 103 ALA A CA 1
ATOM 808 C C . ALA A 1 103 ? -12.650 -4.459 -16.839 1.00 82.44 103 ALA A C 1
ATOM 810 O O . ALA A 1 103 ? -12.979 -5.640 -16.963 1.00 82.44 103 ALA A O 1
ATOM 811 N N . ASN A 1 104 ? -11.817 -4.066 -15.869 1.00 87.44 104 ASN A N 1
ATOM 812 C CA . ASN A 1 104 ? -11.145 -5.009 -14.984 1.00 87.44 104 ASN A CA 1
ATOM 813 C C . ASN A 1 104 ? -11.912 -5.238 -13.670 1.00 87.44 104 ASN A C 1
ATOM 815 O O . ASN A 1 104 ? -11.755 -4.504 -12.691 1.00 87.44 104 ASN A O 1
ATOM 819 N N . ASN A 1 105 ? -12.700 -6.316 -13.632 1.00 90.19 105 ASN A N 1
ATOM 820 C CA . ASN A 1 105 ? -13.488 -6.703 -12.458 1.00 90.19 105 ASN A CA 1
ATOM 821 C C . ASN A 1 105 ? -12.642 -6.938 -11.198 1.00 90.19 105 ASN A C 1
ATOM 823 O O . ASN A 1 105 ? -13.118 -6.662 -10.103 1.00 90.19 105 ASN A O 1
ATOM 827 N N . GLU A 1 106 ? -11.400 -7.413 -11.326 1.00 91.88 106 GLU A N 1
ATOM 828 C CA . GLU A 1 106 ? -10.547 -7.667 -10.157 1.00 91.88 106 GLU A CA 1
ATOM 829 C C . GLU A 1 106 ? -10.094 -6.374 -9.474 1.00 91.88 106 GLU A C 1
ATOM 831 O O . GLU A 1 106 ? -9.980 -6.322 -8.251 1.00 91.88 106 GLU A O 1
ATOM 836 N N . ILE A 1 107 ? -9.838 -5.327 -10.260 1.00 93.31 107 ILE A N 1
ATOM 837 C CA . ILE A 1 107 ? -9.489 -4.005 -9.734 1.00 93.31 107 ILE A CA 1
ATOM 838 C C . ILE A 1 107 ? -10.730 -3.344 -9.142 1.00 93.31 107 ILE A C 1
ATOM 840 O O . ILE A 1 107 ? -10.650 -2.766 -8.063 1.00 93.31 107 ILE A O 1
ATOM 844 N N . LYS A 1 108 ? -11.889 -3.472 -9.798 1.00 91.69 108 LYS A N 1
ATOM 845 C CA . LYS A 1 108 ? -13.159 -2.973 -9.253 1.00 91.69 108 LYS A CA 1
ATOM 846 C C . LYS A 1 108 ? -13.492 -3.593 -7.903 1.00 91.69 108 LYS A C 1
ATOM 848 O O . LYS A 1 108 ? -13.853 -2.870 -6.980 1.00 91.69 108 LYS A O 1
ATOM 853 N N . ASP A 1 109 ? -13.333 -4.907 -7.782 1.00 91.12 109 ASP A N 1
ATOM 854 C CA . ASP A 1 109 ? -13.533 -5.620 -6.522 1.00 91.12 109 ASP A CA 1
ATOM 855 C C . ASP A 1 109 ? -12.588 -5.098 -5.425 1.00 91.12 109 ASP A C 1
ATOM 857 O O . ASP A 1 109 ? -13.048 -4.717 -4.345 1.00 91.12 109 ASP A O 1
ATOM 861 N N . LEU A 1 110 ? -11.293 -4.951 -5.732 1.00 92.69 110 LEU A N 1
ATOM 862 C CA . LEU A 1 110 ? -10.312 -4.351 -4.821 1.00 92.69 110 LEU A CA 1
ATOM 863 C C . LEU A 1 110 ? -10.721 -2.932 -4.380 1.00 92.69 110 LEU A C 1
ATOM 865 O O . LEU A 1 110 ? -10.744 -2.636 -3.185 1.00 92.69 110 LEU A O 1
ATOM 869 N N . LEU A 1 111 ? -11.051 -2.055 -5.330 1.00 93.19 111 LEU A N 1
ATOM 870 C CA . LEU A 1 111 ? -11.394 -0.651 -5.078 1.00 93.19 111 LEU A CA 1
ATOM 871 C C . LEU A 1 111 ? -12.748 -0.476 -4.373 1.00 93.19 111 LEU A C 1
ATOM 873 O O . LEU A 1 111 ? -12.970 0.539 -3.716 1.00 93.19 111 LEU A O 1
ATOM 877 N N . SER A 1 112 ? -13.647 -1.460 -4.452 1.00 91.19 112 SER A N 1
ATOM 878 C CA . SER A 1 112 ? -14.913 -1.432 -3.707 1.00 91.19 112 SER A CA 1
ATOM 879 C C . SER A 1 112 ? -14.732 -1.628 -2.194 1.00 91.19 112 SER A C 1
ATOM 881 O O . SER A 1 112 ? -15.586 -1.209 -1.410 1.00 91.19 112 SER A O 1
ATOM 883 N N . HIS A 1 113 ? -13.588 -2.181 -1.776 1.00 90.00 113 HIS A N 1
ATOM 884 C CA . HIS A 1 113 ? -13.265 -2.487 -0.380 1.00 90.00 113 HIS A CA 1
ATOM 885 C C . HIS A 1 113 ? -12.002 -1.784 0.130 1.00 90.00 113 HIS A C 1
ATOM 887 O O . HIS A 1 113 ? -11.546 -2.096 1.225 1.00 90.00 113 HIS A O 1
ATOM 893 N N . SER A 1 114 ? -11.400 -0.880 -0.643 1.00 92.94 114 SER A N 1
ATOM 894 C CA . SER A 1 114 ? -10.172 -0.189 -0.245 1.00 92.94 114 SER A CA 1
ATOM 895 C C . SER A 1 114 ? -10.054 1.184 -0.889 1.00 92.94 114 SER A C 1
ATOM 897 O O . SER A 1 114 ? -10.721 1.484 -1.881 1.00 92.94 114 SER A O 1
ATOM 899 N N . THR A 1 115 ? -9.157 2.000 -0.339 1.00 94.56 115 THR A N 1
ATOM 900 C CA . THR A 1 115 ? -8.784 3.295 -0.908 1.00 94.56 115 THR A CA 1
ATOM 901 C C . THR A 1 115 ? -7.306 3.302 -1.272 1.00 94.56 115 THR A C 1
ATOM 903 O O . THR A 1 115 ? -6.444 2.956 -0.463 1.00 94.56 115 THR A O 1
ATOM 906 N N . LEU A 1 116 ? -6.991 3.735 -2.488 1.00 96.31 116 LEU A N 1
ATOM 907 C CA . LEU A 1 116 ? -5.627 3.933 -2.962 1.00 96.31 116 LEU A CA 1
ATOM 908 C C . LEU A 1 116 ? -5.369 5.426 -3.153 1.00 96.31 116 LEU A C 1
ATOM 910 O O . LEU A 1 116 ? -6.133 6.126 -3.817 1.00 96.31 116 LEU A O 1
ATOM 914 N N . LEU A 1 117 ? -4.276 5.907 -2.570 1.00 95.06 117 LEU A N 1
ATOM 915 C CA . LEU A 1 117 ? -3.800 7.277 -2.715 1.00 95.06 117 LEU A CA 1
ATOM 916 C C . LEU A 1 117 ? -2.535 7.237 -3.558 1.00 95.06 117 LEU A C 1
ATOM 918 O O . LEU A 1 117 ? -1.492 6.815 -3.073 1.00 95.06 117 LEU A O 1
ATOM 922 N N . PHE A 1 118 ? -2.600 7.670 -4.807 1.00 93.38 118 PHE A N 1
ATOM 923 C CA . PHE A 1 118 ? -1.412 7.778 -5.640 1.00 93.38 118 PHE A CA 1
ATOM 924 C C . PHE A 1 118 ? -0.810 9.166 -5.475 1.00 93.38 118 PHE A C 1
ATOM 926 O O . PHE A 1 118 ? -1.403 10.161 -5.901 1.00 93.38 118 PHE A O 1
ATOM 933 N N . LEU A 1 119 ? 0.373 9.230 -4.867 1.00 89.81 119 LEU A N 1
ATOM 934 C CA . LEU A 1 119 ? 1.166 10.448 -4.821 1.00 89.81 119 LEU A CA 1
ATOM 935 C C . LEU A 1 119 ? 1.828 10.648 -6.181 1.00 89.81 119 LEU A C 1
ATOM 937 O O . LEU A 1 119 ? 2.727 9.899 -6.562 1.00 89.81 119 LEU A O 1
ATOM 941 N N . MET A 1 120 ? 1.345 11.636 -6.926 1.00 80.94 120 MET A N 1
ATOM 942 C CA . MET A 1 120 ? 1.894 11.969 -8.228 1.00 80.94 120 MET A CA 1
ATOM 943 C C . MET A 1 120 ? 3.293 12.567 -8.059 1.00 80.94 120 MET A C 1
ATOM 945 O O . MET A 1 120 ? 3.477 13.436 -7.201 1.00 80.94 120 MET A O 1
ATOM 949 N N . PRO A 1 121 ? 4.246 12.186 -8.921 1.00 71.56 121 PRO A N 1
ATOM 950 C CA . PRO A 1 121 ? 5.559 12.812 -8.952 1.00 71.56 121 PRO A CA 1
ATOM 951 C C . PRO A 1 121 ? 5.417 14.317 -9.230 1.00 71.56 121 PRO A C 1
AT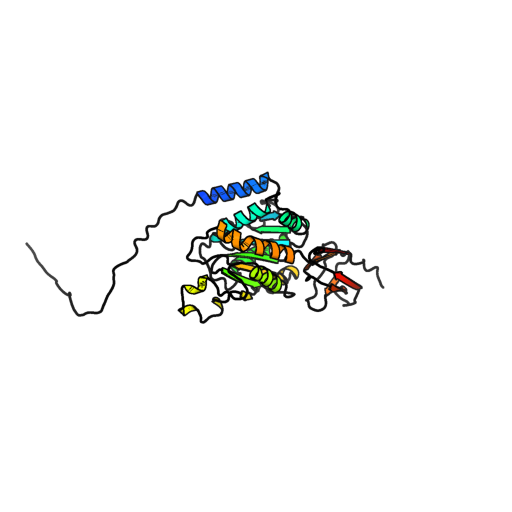OM 953 O O . PRO A 1 121 ? 4.726 14.735 -10.173 1.00 71.56 121 PRO A O 1
ATOM 956 N N . THR A 1 122 ? 6.041 15.141 -8.386 1.00 65.00 122 THR A N 1
ATOM 957 C CA . THR A 1 122 ? 6.139 16.596 -8.581 1.00 65.00 122 THR A CA 1
ATOM 958 C C . THR A 1 122 ? 7.445 16.948 -9.286 1.00 65.00 122 THR A C 1
ATOM 960 O O . THR A 1 122 ? 8.366 16.134 -9.359 1.00 65.00 122 THR A O 1
ATOM 963 N N . ARG A 1 123 ? 7.549 18.180 -9.806 1.00 57.69 123 ARG A N 1
ATOM 964 C CA . ARG A 1 123 ? 8.796 18.666 -10.425 1.00 57.69 123 ARG A CA 1
ATOM 965 C C . ARG A 1 123 ? 9.980 18.639 -9.451 1.00 57.69 123 ARG A C 1
ATOM 967 O O . ARG A 1 123 ? 11.101 18.507 -9.902 1.00 57.69 123 ARG A O 1
ATOM 974 N N . GLU A 1 124 ? 9.744 18.702 -8.141 1.00 51.59 124 GLU A N 1
ATOM 975 C CA . GLU A 1 124 ? 10.811 18.692 -7.131 1.00 51.59 124 GLU A CA 1
ATOM 976 C C . GLU A 1 124 ? 11.294 17.285 -6.739 1.00 51.59 124 GLU A C 1
ATOM 978 O O . GLU A 1 124 ? 12.357 17.156 -6.136 1.00 51.59 124 GLU A O 1
ATOM 983 N N . MET A 1 125 ? 10.607 16.208 -7.153 1.00 56.56 125 MET A N 1
ATOM 984 C CA . MET A 1 125 ? 11.092 14.819 -6.993 1.00 56.56 125 MET A CA 1
ATOM 985 C C . MET A 1 125 ? 12.219 14.469 -7.994 1.00 56.56 125 MET A C 1
ATOM 987 O O . MET A 1 125 ? 12.470 13.308 -8.316 1.00 56.56 125 MET A O 1
ATOM 991 N N . GLU A 1 126 ? 12.928 15.492 -8.477 1.00 50.41 126 GLU A N 1
ATOM 992 C CA . GLU A 1 126 ? 13.982 15.519 -9.499 1.00 50.41 126 GLU A CA 1
ATOM 993 C C . GLU A 1 126 ? 15.307 14.861 -9.073 1.00 50.41 126 GLU A C 1
ATOM 995 O O . GLU A 1 126 ? 16.375 15.157 -9.612 1.00 50.41 126 GLU A O 1
ATOM 1000 N N . LYS A 1 127 ? 15.277 13.897 -8.148 1.00 54.28 127 LYS A N 1
ATOM 1001 C CA . LYS A 1 127 ? 16.404 12.972 -8.034 1.00 54.28 127 LYS A CA 1
ATOM 1002 C C . LYS A 1 127 ? 16.386 12.063 -9.259 1.00 54.28 127 LYS A C 1
ATOM 1004 O O . LYS A 1 127 ? 15.627 11.107 -9.349 1.00 54.28 127 LYS A O 1
ATOM 1009 N N . HIS A 1 128 ? 17.229 12.403 -10.229 1.00 54.03 128 HIS A N 1
ATOM 1010 C CA . HIS A 1 128 ? 17.509 11.589 -11.414 1.00 54.03 128 HIS A CA 1
ATOM 1011 C C . HIS A 1 128 ? 18.351 10.343 -11.106 1.00 54.03 128 HIS A C 1
ATOM 1013 O O . HIS A 1 128 ? 18.565 9.505 -11.986 1.00 54.03 128 HIS A O 1
ATOM 1019 N N . ASN A 1 129 ? 18.861 10.238 -9.878 1.00 61.16 129 ASN A N 1
ATOM 1020 C CA . ASN A 1 129 ? 19.831 9.225 -9.519 1.00 61.16 129 ASN A CA 1
ATOM 1021 C C . ASN A 1 129 ? 19.137 8.005 -8.938 1.00 61.16 129 ASN A C 1
ATOM 1023 O O . ASN A 1 129 ? 18.494 8.069 -7.895 1.00 61.16 129 ASN A O 1
ATOM 1027 N N . CYS A 1 130 ? 19.357 6.896 -9.631 1.00 72.75 130 CYS A N 1
ATOM 1028 C CA . CYS A 1 130 ? 19.105 5.575 -9.113 1.00 72.75 130 CYS A CA 1
ATOM 1029 C C . CYS A 1 130 ? 19.983 5.353 -7.879 1.00 72.75 130 CYS A C 1
ATOM 1031 O O . CYS A 1 130 ? 21.206 5.227 -7.997 1.00 72.75 130 CYS A O 1
ATOM 1033 N N . ASP A 1 131 ? 19.359 5.321 -6.708 1.00 69.06 131 ASP A N 1
ATOM 1034 C CA . ASP A 1 131 ? 20.040 5.091 -5.444 1.00 69.06 131 ASP A CA 1
ATOM 1035 C C . ASP A 1 131 ? 19.865 3.632 -5.014 1.00 69.06 131 ASP A C 1
ATOM 1037 O O . ASP A 1 131 ? 18.791 3.034 -5.117 1.00 69.06 131 ASP A O 1
ATOM 1041 N N . GLU A 1 132 ? 20.916 3.037 -4.447 1.00 70.69 132 GLU A N 1
ATOM 1042 C CA . GLU A 1 132 ? 20.712 1.844 -3.637 1.00 70.69 132 GLU A CA 1
ATOM 1043 C C . GLU A 1 132 ? 20.019 2.267 -2.335 1.00 70.69 132 GLU A C 1
ATOM 1045 O O . GLU A 1 132 ? 20.658 2.717 -1.382 1.00 70.69 132 GLU A O 1
ATOM 1050 N N . TYR A 1 133 ? 18.691 2.140 -2.301 1.00 80.19 133 TYR A N 1
ATOM 1051 C CA . TYR A 1 133 ? 17.883 2.517 -1.145 1.00 80.19 133 TYR A CA 1
ATOM 1052 C C . TYR A 1 133 ? 18.249 1.680 0.089 1.00 80.19 133 TYR A C 1
ATOM 1054 O O . TYR A 1 133 ? 17.812 0.538 0.277 1.00 80.19 133 TYR A O 1
ATOM 1062 N N . MET A 1 134 ? 19.063 2.280 0.956 1.00 79.00 134 MET A N 1
ATOM 1063 C CA . MET A 1 134 ? 19.404 1.760 2.284 1.00 79.00 134 MET A CA 1
ATOM 1064 C C . MET A 1 134 ? 18.452 2.274 3.369 1.00 79.00 134 MET A C 1
ATOM 1066 O O . MET A 1 134 ? 18.433 1.737 4.474 1.00 79.00 134 MET A O 1
ATOM 1070 N N . ASN A 1 135 ? 17.668 3.302 3.049 1.00 82.56 135 ASN A N 1
ATOM 1071 C CA . ASN A 1 135 ? 16.582 3.863 3.844 1.00 82.56 135 ASN A CA 1
ATOM 1072 C C . ASN A 1 135 ? 15.590 4.579 2.905 1.00 82.56 135 ASN A C 1
ATOM 1074 O O . ASN A 1 135 ? 15.839 4.679 1.705 1.00 82.56 135 ASN A O 1
ATOM 1078 N N . VAL A 1 136 ? 14.482 5.070 3.459 1.00 83.62 136 VAL A N 1
ATOM 1079 C CA . VAL A 1 136 ? 13.432 5.809 2.728 1.00 83.62 136 VAL A CA 1
ATOM 1080 C C . VAL A 1 136 ? 13.292 7.258 3.211 1.00 83.62 136 VAL A C 1
ATOM 1082 O O . VAL A 1 136 ? 12.281 7.907 2.960 1.00 83.62 136 VAL A O 1
ATOM 1085 N N . SER A 1 137 ? 14.318 7.775 3.898 1.00 80.88 137 SER A N 1
ATOM 1086 C CA . SER A 1 137 ? 14.263 9.038 4.654 1.00 80.88 137 SER A CA 1
ATOM 1087 C C . SER A 1 137 ? 13.872 10.262 3.824 1.00 80.88 137 SER A C 1
ATOM 1089 O O . SER A 1 137 ? 13.300 11.203 4.370 1.00 80.88 137 SER A O 1
ATOM 1091 N N . THR A 1 138 ? 14.142 10.250 2.517 1.00 79.06 138 THR A N 1
ATOM 1092 C CA . THR A 1 138 ? 13.842 11.364 1.608 1.00 79.06 138 THR A CA 1
ATOM 1093 C C . THR A 1 138 ? 12.348 11.634 1.494 1.00 79.06 138 THR A C 1
ATOM 1095 O O . THR A 1 138 ? 11.948 12.793 1.469 1.00 79.06 138 THR A O 1
ATOM 1098 N N . GLU A 1 139 ? 11.526 10.584 1.512 1.00 82.19 139 GLU A N 1
ATOM 1099 C CA . GLU A 1 139 ? 10.075 10.701 1.344 1.00 82.19 139 GLU A CA 1
ATOM 1100 C C . GLU A 1 139 ? 9.310 10.709 2.667 1.00 82.19 139 GLU A C 1
ATOM 1102 O O . GLU A 1 139 ? 8.124 11.038 2.698 1.00 82.19 139 GLU A O 1
ATOM 1107 N N . GLU A 1 140 ? 9.966 10.399 3.788 1.00 89.38 140 GLU A N 1
ATOM 1108 C CA . GLU A 1 140 ? 9.297 10.305 5.089 1.00 89.38 140 GLU A CA 1
ATOM 1109 C C . GLU A 1 140 ? 8.618 11.613 5.506 1.00 89.38 140 GLU A C 1
ATOM 1111 O O . GLU A 1 140 ? 7.546 11.575 6.107 1.00 89.38 140 GLU A O 1
ATOM 1116 N N . ALA A 1 141 ? 9.187 12.770 5.154 1.00 87.88 141 ALA A N 1
ATOM 1117 C CA . ALA A 1 141 ? 8.568 14.065 5.429 1.00 87.88 141 ALA A CA 1
ATOM 1118 C C . ALA A 1 141 ? 7.239 14.242 4.675 1.00 87.88 141 ALA A C 1
ATOM 1120 O O . ALA A 1 141 ? 6.246 14.669 5.271 1.00 87.88 141 ALA A O 1
ATOM 1121 N N . ASN A 1 142 ? 7.199 13.863 3.395 1.00 85.94 142 ASN A N 1
ATOM 1122 C CA . ASN A 1 142 ? 5.998 13.929 2.561 1.00 85.94 142 ASN A CA 1
ATOM 1123 C C . ASN A 1 142 ? 4.951 12.916 3.031 1.00 85.94 142 ASN A C 1
ATOM 1125 O O . ASN A 1 142 ? 3.794 13.280 3.239 1.00 85.94 142 ASN A O 1
ATOM 1129 N N . ILE A 1 143 ? 5.369 11.676 3.299 1.00 90.75 143 ILE A N 1
ATOM 1130 C CA . ILE A 1 143 ? 4.526 10.618 3.872 1.00 90.75 143 ILE A CA 1
ATOM 1131 C C . ILE A 1 143 ? 3.913 11.100 5.194 1.00 90.75 143 ILE A C 1
ATOM 1133 O O . ILE A 1 143 ? 2.700 11.026 5.386 1.00 90.75 143 ILE A O 1
ATOM 1137 N N . TYR A 1 144 ? 4.721 11.665 6.092 1.00 90.81 144 TYR A N 1
ATOM 1138 C CA . TYR A 1 144 ? 4.257 12.170 7.381 1.00 90.81 144 TYR A CA 1
ATOM 1139 C C . TYR A 1 144 ? 3.243 13.315 7.238 1.00 90.81 144 TYR A C 1
ATOM 1141 O O . TYR A 1 144 ? 2.204 13.307 7.907 1.00 90.81 144 TYR A O 1
ATOM 1149 N N . LYS A 1 145 ? 3.510 14.290 6.355 1.00 87.62 145 LYS A N 1
ATOM 1150 C CA . LYS A 1 145 ? 2.578 15.388 6.052 1.00 87.62 145 LYS A CA 1
ATOM 1151 C C . LYS A 1 145 ? 1.253 14.851 5.492 1.00 87.62 145 LYS A C 1
ATOM 1153 O O . LYS A 1 145 ? 0.192 15.209 5.999 1.00 87.62 145 LYS A O 1
ATOM 1158 N N . LEU A 1 146 ? 1.305 13.950 4.509 1.00 88.62 146 LEU A N 1
ATOM 1159 C CA . LEU A 1 146 ? 0.123 13.352 3.880 1.00 88.62 146 LEU A CA 1
ATOM 1160 C C . LEU A 1 146 ? -0.701 12.520 4.862 1.00 88.62 146 LEU A C 1
ATOM 1162 O O . LEU A 1 146 ? -1.930 12.584 4.844 1.00 88.62 146 LEU A O 1
ATOM 1166 N N . HIS A 1 147 ? -0.048 11.775 5.756 1.00 90.56 147 HIS A N 1
ATOM 1167 C CA . HIS A 1 147 ? -0.738 10.929 6.727 1.00 90.56 147 HIS A CA 1
ATOM 1168 C C . HIS A 1 147 ? -1.622 11.747 7.675 1.00 90.56 147 HIS A C 1
ATOM 1170 O O . HIS A 1 147 ? -2.692 11.291 8.080 1.00 90.56 147 HIS A O 1
ATOM 1176 N N . LYS A 1 148 ? -1.214 12.977 8.019 1.00 86.19 148 LYS A N 1
ATOM 1177 C CA . LYS A 1 148 ? -2.029 13.878 8.850 1.00 86.19 148 LYS A CA 1
ATOM 1178 C C . LYS A 1 148 ? -3.355 14.257 8.193 1.00 86.19 148 LYS A C 1
ATOM 1180 O O . LYS A 1 148 ? -4.309 14.522 8.918 1.00 86.19 148 LYS A O 1
ATOM 1185 N N . VAL A 1 149 ? -3.397 14.276 6.861 1.00 85.75 149 VAL A N 1
ATOM 1186 C CA . VAL A 1 149 ? -4.573 14.659 6.072 1.00 85.75 149 VAL A CA 1
ATOM 1187 C C . VAL A 1 149 ? -5.420 13.437 5.726 1.00 85.75 149 VAL A C 1
ATOM 1189 O O . VAL A 1 149 ? -6.616 13.435 5.992 1.00 85.75 149 VAL A O 1
ATOM 1192 N N . PHE A 1 150 ? -4.805 12.392 5.167 1.00 85.94 150 PHE A N 1
ATOM 1193 C CA . PHE A 1 150 ? -5.537 11.280 4.557 1.00 85.94 150 PHE A CA 1
ATOM 1194 C C . PHE A 1 150 ? -5.638 10.016 5.402 1.00 85.94 150 PHE A C 1
ATOM 1196 O O . PHE A 1 150 ? -6.446 9.163 5.059 1.00 85.94 150 PHE A O 1
ATOM 1203 N N . ARG A 1 151 ? -4.843 9.885 6.476 1.00 87.69 151 ARG A N 1
ATOM 1204 C CA . ARG A 1 151 ? -4.825 8.703 7.360 1.00 87.69 151 ARG A CA 1
ATOM 1205 C C . ARG A 1 151 ? -4.760 7.389 6.572 1.00 87.69 151 ARG A C 1
ATOM 1207 O O . ARG A 1 151 ? -5.757 6.708 6.379 1.00 87.69 151 ARG A O 1
ATOM 1214 N N . PHE A 1 152 ? -3.565 7.031 6.121 1.00 91.62 152 PHE A N 1
ATOM 1215 C CA . PHE A 1 152 ? -3.332 5.762 5.437 1.00 91.62 152 PHE A CA 1
ATOM 1216 C C . PHE A 1 152 ? -2.611 4.762 6.330 1.00 91.62 152 PHE A C 1
ATOM 1218 O O . PHE A 1 152 ? -1.838 5.122 7.209 1.00 91.62 152 PHE A O 1
ATOM 1225 N N . ASP A 1 153 ? -2.840 3.486 6.067 1.00 88.75 153 ASP A N 1
ATOM 1226 C CA . ASP A 1 153 ? -2.435 2.394 6.945 1.00 88.75 153 ASP A CA 1
ATOM 1227 C C . ASP A 1 153 ? -1.212 1.627 6.410 1.00 88.75 153 ASP A C 1
ATOM 1229 O O . ASP A 1 153 ? -0.686 0.720 7.061 1.00 88.75 153 ASP A O 1
ATOM 1233 N N . PHE A 1 154 ? -0.810 1.911 5.171 1.00 94.50 154 PHE A N 1
ATOM 1234 C CA . PHE A 1 154 ? 0.297 1.254 4.487 1.00 94.50 154 PHE A CA 1
ATOM 1235 C C . PHE A 1 154 ? 0.890 2.156 3.409 1.00 94.50 154 PHE A C 1
ATOM 1237 O O . PHE A 1 154 ? 0.165 2.943 2.799 1.00 94.50 154 PHE A O 1
ATOM 1244 N N . VAL A 1 155 ? 2.189 2.001 3.148 1.00 96.50 155 VAL A N 1
ATOM 1245 C CA . VAL A 1 155 ? 2.881 2.688 2.051 1.00 96.50 155 VAL A CA 1
ATOM 1246 C C . VAL A 1 155 ? 3.499 1.676 1.093 1.00 96.50 155 VAL A C 1
ATOM 1248 O O . VAL A 1 155 ? 4.331 0.864 1.486 1.00 96.50 155 VAL A O 1
ATOM 1251 N N . MET A 1 156 ? 3.133 1.752 -0.178 1.00 97.69 156 MET A N 1
ATOM 1252 C CA . MET A 1 156 ? 3.791 1.053 -1.274 1.00 97.69 156 MET A CA 1
ATOM 1253 C C . MET A 1 156 ? 4.616 2.063 -2.073 1.00 97.69 156 MET A C 1
ATOM 1255 O O . MET A 1 156 ? 4.093 3.053 -2.569 1.00 97.69 156 MET A O 1
ATOM 1259 N N . MET A 1 157 ? 5.915 1.829 -2.178 1.00 95.75 157 MET A N 1
ATOM 1260 C CA . MET A 1 157 ? 6.873 2.720 -2.825 1.00 95.75 157 MET A CA 1
ATOM 1261 C C . MET A 1 157 ? 7.503 2.009 -4.017 1.00 95.75 157 MET A C 1
ATOM 1263 O O . MET A 1 157 ? 7.830 0.827 -3.919 1.00 95.75 157 MET A O 1
ATOM 1267 N N . PHE A 1 158 ? 7.713 2.729 -5.113 1.00 94.12 158 PHE A N 1
ATOM 1268 C CA . PHE A 1 158 ? 8.379 2.221 -6.310 1.00 94.12 158 PHE A CA 1
ATOM 1269 C C . PHE A 1 158 ? 9.666 2.992 -6.573 1.00 94.12 158 PHE A C 1
ATOM 1271 O O . PHE A 1 158 ? 9.667 4.218 -6.515 1.00 94.12 158 PHE A O 1
ATOM 1278 N N . GLY A 1 159 ? 10.743 2.281 -6.884 1.00 91.69 159 GLY A N 1
ATOM 1279 C CA . GLY A 1 159 ? 12.029 2.868 -7.256 1.00 91.69 159 GLY A CA 1
ATOM 1280 C C . GLY A 1 159 ? 12.844 1.939 -8.152 1.00 91.69 159 GLY A C 1
ATOM 1281 O O . GLY A 1 159 ? 12.371 0.891 -8.595 1.00 91.69 159 GLY A O 1
ATOM 1282 N N . THR A 1 160 ? 14.086 2.313 -8.406 1.00 89.00 160 THR A N 1
ATOM 1283 C CA . THR A 1 160 ? 15.093 1.543 -9.140 1.00 89.00 160 THR A CA 1
ATOM 1284 C C . THR A 1 160 ? 16.284 1.221 -8.231 1.00 89.00 160 THR A C 1
ATOM 1286 O O . THR A 1 160 ? 16.245 1.435 -7.021 1.00 89.00 160 THR A O 1
ATOM 1289 N N . GLY A 1 161 ? 17.334 0.607 -8.774 1.00 84.12 161 GLY A N 1
ATOM 1290 C CA . GLY A 1 161 ? 18.528 0.217 -8.006 1.00 84.12 161 GLY A CA 1
ATOM 1291 C C . GLY A 1 161 ? 18.627 -1.274 -7.737 1.00 84.12 161 GLY A C 1
ATOM 1292 O O . GLY A 1 161 ? 19.425 -1.715 -6.904 1.00 84.12 161 GLY A O 1
ATOM 1293 N N . GLY A 1 162 ? 17.814 -2.058 -8.437 1.00 87.44 162 GLY A N 1
ATOM 1294 C CA . GLY A 1 162 ? 17.739 -3.503 -8.315 1.00 87.44 162 GLY A CA 1
ATOM 1295 C C . GLY A 1 162 ? 16.389 -4.027 -8.781 1.00 87.44 162 GLY A C 1
ATOM 1296 O O . GLY A 1 162 ? 15.429 -3.266 -8.882 1.00 87.44 162 GLY A O 1
ATOM 1297 N N . VAL A 1 163 ? 16.305 -5.340 -8.973 1.00 89.69 163 VAL A N 1
ATOM 1298 C CA . VAL A 1 163 ? 15.027 -6.059 -9.041 1.00 89.69 163 VAL A CA 1
ATOM 1299 C C . VAL A 1 163 ? 14.873 -6.761 -7.695 1.00 89.69 163 VAL A C 1
ATOM 1301 O O . VAL A 1 163 ? 15.267 -7.914 -7.532 1.00 89.69 163 VAL A O 1
ATOM 1304 N N . LYS A 1 164 ? 14.432 -6.007 -6.677 1.00 91.31 164 LYS A N 1
ATOM 1305 C CA . LYS A 1 164 ? 14.480 -6.423 -5.264 1.00 91.31 164 LYS A CA 1
ATOM 1306 C C . LYS A 1 164 ? 13.414 -5.751 -4.399 1.00 91.31 164 LYS A C 1
ATOM 1308 O O . LYS A 1 164 ? 12.862 -4.713 -4.746 1.00 91.31 164 LYS A O 1
ATOM 1313 N N . LEU A 1 165 ? 13.159 -6.333 -3.230 1.00 93.69 165 LEU A N 1
ATOM 1314 C CA . LEU A 1 165 ? 12.161 -5.874 -2.268 1.00 93.69 165 LEU A CA 1
ATOM 1315 C C . LEU A 1 165 ? 12.807 -5.396 -0.974 1.00 93.69 165 LEU A C 1
ATOM 1317 O O . LEU A 1 165 ? 13.788 -5.952 -0.462 1.00 93.69 165 LEU A O 1
ATOM 1321 N N . ARG A 1 166 ? 12.210 -4.357 -0.410 1.00 93.69 166 ARG A N 1
ATOM 1322 C CA . ARG A 1 166 ? 12.544 -3.805 0.894 1.00 93.69 166 ARG A CA 1
ATOM 1323 C C . ARG A 1 166 ? 11.253 -3.621 1.670 1.00 93.69 166 ARG A C 1
ATOM 1325 O O . ARG A 1 166 ? 10.312 -3.052 1.139 1.00 93.69 166 ARG A O 1
ATOM 1332 N N . TYR A 1 167 ? 11.176 -4.091 2.907 1.00 95.69 167 TYR A N 1
ATOM 1333 C CA . TYR A 1 167 ? 9.950 -3.959 3.700 1.00 95.69 167 TYR A CA 1
ATOM 1334 C C . TYR A 1 167 ? 10.228 -3.253 5.020 1.00 95.69 167 TYR A C 1
ATOM 1336 O O . TYR A 1 167 ? 11.285 -3.434 5.617 1.00 95.69 167 TYR A O 1
ATOM 1344 N N . ILE A 1 168 ? 9.282 -2.439 5.474 1.00 94.81 168 ILE A N 1
ATOM 1345 C CA . ILE A 1 168 ? 9.341 -1.731 6.748 1.00 94.81 168 ILE A CA 1
ATOM 1346 C C . ILE A 1 168 ? 8.232 -2.284 7.620 1.00 94.81 168 ILE A C 1
ATOM 1348 O O . ILE A 1 168 ? 7.045 -2.130 7.330 1.00 94.81 168 ILE A O 1
ATOM 1352 N N . GLN A 1 169 ? 8.651 -2.955 8.681 1.00 89.38 169 GLN A N 1
ATOM 1353 C CA . GLN A 1 169 ? 7.788 -3.696 9.578 1.00 89.38 169 GLN A CA 1
ATOM 1354 C C . GLN A 1 169 ? 7.778 -2.989 10.930 1.00 89.38 169 GLN A C 1
ATOM 1356 O O . GLN A 1 169 ? 8.798 -2.976 11.615 1.00 89.38 169 GLN A O 1
ATOM 1361 N N . GLN A 1 170 ? 6.639 -2.406 11.301 1.00 81.19 170 GLN A N 1
ATOM 1362 C CA . GLN A 1 170 ? 6.413 -1.874 12.648 1.00 81.19 170 GLN A CA 1
ATOM 1363 C C . GLN A 1 170 ? 5.621 -2.883 13.477 1.00 81.19 170 GLN A C 1
ATOM 1365 O O . GLN A 1 170 ? 6.029 -3.222 14.580 1.00 81.19 170 GLN A O 1
ATOM 1370 N N . ASN A 1 171 ? 4.557 -3.457 12.897 1.00 70.75 171 ASN A N 1
ATOM 1371 C CA . ASN A 1 171 ? 3.612 -4.312 13.618 1.00 70.75 171 ASN A CA 1
ATOM 1372 C C . ASN A 1 171 ? 3.121 -5.502 12.782 1.00 70.75 171 ASN A C 1
ATOM 1374 O O . ASN A 1 171 ? 2.732 -5.328 11.624 1.00 70.75 171 ASN A O 1
ATOM 1378 N N . ASN A 1 172 ? 3.061 -6.683 13.397 1.00 67.88 172 ASN A N 1
ATOM 1379 C CA . ASN A 1 172 ? 2.217 -7.807 12.962 1.00 67.88 172 ASN A CA 1
ATOM 1380 C C . ASN A 1 172 ? 2.736 -8.689 11.829 1.00 67.88 172 ASN A C 1
ATOM 1382 O O . ASN A 1 172 ? 1.977 -9.490 11.298 1.00 67.88 172 ASN A O 1
ATOM 1386 N N . GLY A 1 173 ? 3.997 -8.547 11.414 1.00 81.94 173 GLY A N 1
ATOM 1387 C CA . GLY A 1 173 ? 4.523 -9.320 10.279 1.00 81.94 173 GLY A CA 1
ATOM 1388 C C . GLY A 1 173 ? 3.768 -9.064 8.965 1.00 81.94 173 GLY A C 1
ATOM 1389 O O . GLY A 1 173 ? 3.984 -9.773 7.982 1.00 81.94 173 GLY A O 1
ATOM 1390 N N . LEU A 1 174 ? 2.875 -8.064 8.928 1.00 85.00 174 LEU A N 1
ATOM 1391 C CA . LEU A 1 174 ? 2.050 -7.741 7.771 1.00 85.00 174 LEU A CA 1
ATOM 1392 C C . LEU A 1 174 ? 2.930 -7.353 6.585 1.00 85.00 174 LEU A C 1
ATOM 1394 O O . LEU A 1 174 ? 2.759 -7.889 5.497 1.00 85.00 174 LEU A O 1
ATOM 1398 N N . ALA A 1 175 ? 3.895 -6.455 6.790 1.00 92.12 175 ALA A N 1
ATOM 1399 C CA . ALA A 1 175 ? 4.790 -6.006 5.729 1.00 92.12 175 ALA A CA 1
ATOM 1400 C C . ALA A 1 175 ? 5.620 -7.172 5.179 1.00 92.12 175 ALA A C 1
ATOM 1402 O O . ALA A 1 175 ? 5.792 -7.286 3.968 1.00 92.12 175 ALA A O 1
ATOM 1403 N N . GLU A 1 176 ? 6.079 -8.070 6.056 1.00 92.38 176 GLU A N 1
ATOM 1404 C CA . GLU A 1 176 ? 6.777 -9.289 5.646 1.00 92.38 176 GLU A CA 1
ATOM 1405 C C . GLU A 1 176 ? 5.862 -10.225 4.839 1.00 92.38 176 GLU A C 1
ATOM 1407 O O . GLU A 1 176 ? 6.261 -10.727 3.791 1.00 92.38 176 GLU A O 1
ATOM 1412 N N . THR A 1 177 ? 4.620 -10.428 5.278 1.00 91.31 177 THR A N 1
ATOM 1413 C CA . THR A 1 177 ? 3.633 -11.272 4.586 1.00 91.31 177 THR A CA 1
ATOM 1414 C C . THR A 1 177 ? 3.310 -10.723 3.195 1.00 91.31 177 THR A C 1
ATOM 1416 O O . THR A 1 177 ? 3.335 -11.458 2.207 1.00 91.31 177 THR A O 1
ATOM 1419 N N . LEU A 1 178 ? 3.078 -9.413 3.097 1.00 94.38 178 LEU A N 1
ATOM 1420 C CA . LEU A 1 178 ? 2.821 -8.711 1.838 1.00 94.38 178 LEU A CA 1
ATOM 1421 C C . LEU A 1 178 ? 4.029 -8.758 0.900 1.00 94.38 178 LEU A C 1
ATOM 1423 O O . LEU A 1 178 ? 3.866 -8.987 -0.299 1.00 94.38 178 LEU A O 1
ATOM 1427 N N . MET A 1 179 ? 5.236 -8.598 1.447 1.00 95.44 179 MET A N 1
ATOM 1428 C CA . MET A 1 179 ? 6.490 -8.748 0.715 1.00 95.44 179 MET A CA 1
ATOM 1429 C C . MET A 1 179 ? 6.640 -10.171 0.168 1.00 95.44 179 MET A C 1
ATOM 1431 O O . MET A 1 179 ? 6.910 -10.335 -1.018 1.00 95.44 179 MET A O 1
ATOM 1435 N N . ARG A 1 180 ? 6.395 -11.206 0.984 1.00 93.88 180 ARG A N 1
ATOM 1436 C CA . ARG A 1 180 ? 6.457 -12.611 0.546 1.00 93.88 180 ARG A CA 1
ATOM 1437 C C . ARG A 1 180 ? 5.434 -12.908 -0.545 1.00 93.88 180 ARG A C 1
ATOM 1439 O O . ARG A 1 180 ? 5.766 -13.592 -1.510 1.00 93.88 180 ARG A O 1
ATOM 1446 N N . ARG A 1 181 ? 4.211 -12.376 -0.424 1.00 94.56 181 ARG A N 1
ATOM 1447 C CA . ARG A 1 181 ? 3.175 -12.502 -1.461 1.00 94.56 181 ARG A CA 1
ATOM 1448 C C . ARG A 1 181 ? 3.631 -11.877 -2.775 1.00 94.56 181 ARG A C 1
ATOM 1450 O O . ARG A 1 181 ? 3.493 -12.509 -3.819 1.00 94.56 181 ARG A O 1
ATOM 1457 N N . TYR A 1 182 ? 4.214 -10.683 -2.707 1.00 96.62 182 TYR A N 1
ATOM 1458 C CA . TYR A 1 182 ? 4.755 -9.995 -3.872 1.00 96.62 182 TYR A CA 1
ATOM 1459 C C . TYR A 1 182 ? 5.857 -10.817 -4.546 1.00 96.62 182 TYR A C 1
ATOM 1461 O O . TYR A 1 182 ? 5.812 -11.078 -5.748 1.00 96.62 182 TYR A O 1
ATOM 1469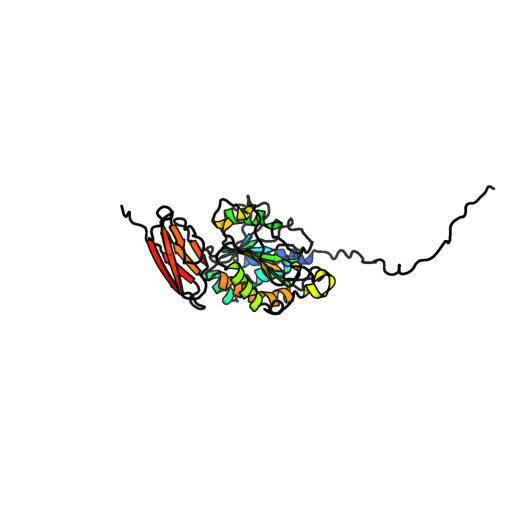 N N . GLN A 1 183 ? 6.826 -11.253 -3.738 1.00 94.62 183 GLN A N 1
ATOM 1470 C CA . GLN A 1 183 ? 7.991 -12.019 -4.160 1.00 94.62 183 GLN A CA 1
ATOM 1471 C C . GLN A 1 183 ? 7.591 -13.320 -4.861 1.00 94.62 183 GLN A C 1
ATOM 1473 O O . GLN A 1 183 ? 8.110 -13.638 -5.926 1.00 94.62 183 GLN A O 1
ATOM 1478 N N . LEU A 1 184 ? 6.650 -14.064 -4.271 1.00 93.81 184 LEU A N 1
ATOM 1479 C CA . LEU A 1 184 ? 6.184 -15.351 -4.785 1.00 93.81 184 LEU A CA 1
ATOM 1480 C C . LEU A 1 184 ? 5.584 -15.243 -6.192 1.00 93.81 184 LEU A C 1
ATOM 1482 O O . LEU A 1 184 ? 5.673 -16.187 -6.972 1.00 93.81 184 LEU A O 1
ATOM 1486 N N . LEU A 1 185 ? 4.943 -14.115 -6.495 1.00 94.62 185 LEU A N 1
ATOM 1487 C CA . LEU A 1 185 ? 4.216 -13.907 -7.743 1.00 94.62 185 LEU A CA 1
ATOM 1488 C C . LEU A 1 185 ? 5.037 -13.196 -8.819 1.00 94.62 185 LEU A C 1
ATOM 1490 O O . LEU A 1 185 ? 4.639 -13.227 -9.983 1.00 94.62 185 LEU A O 1
ATOM 1494 N N . HIS A 1 186 ? 6.160 -12.576 -8.449 1.00 94.56 186 HIS A N 1
ATOM 1495 C CA . HIS A 1 186 ? 6.989 -11.837 -9.390 1.00 94.56 186 HIS A CA 1
ATOM 1496 C C . HIS A 1 186 ? 7.924 -12.806 -10.134 1.00 94.56 186 HIS A C 1
ATOM 1498 O O . HIS A 1 186 ? 8.744 -13.458 -9.480 1.00 94.56 186 HIS A O 1
ATOM 1504 N N . PRO A 1 187 ? 7.897 -12.866 -11.481 1.00 90.31 187 PRO A N 1
ATOM 1505 C CA . PRO A 1 187 ? 8.670 -13.843 -12.256 1.00 90.31 187 PRO A CA 1
ATOM 1506 C C . PRO A 1 187 ? 10.172 -13.825 -11.937 1.00 90.31 187 PRO A C 1
ATOM 1508 O O . PRO A 1 187 ? 10.771 -14.857 -11.636 1.00 90.31 187 PRO A O 1
ATOM 1511 N N . SER A 1 188 ? 10.760 -12.627 -11.921 1.00 86.12 188 SER A N 1
ATOM 1512 C CA . SER A 1 188 ? 12.198 -12.441 -11.705 1.00 86.12 188 SER A CA 1
ATOM 1513 C C . SER A 1 188 ? 12.638 -12.383 -10.230 1.00 86.12 188 SER A C 1
ATOM 1515 O O . SER A 1 188 ? 13.806 -12.639 -9.947 1.00 86.12 188 SER A O 1
ATOM 1517 N N . MET A 1 189 ? 11.735 -12.150 -9.264 1.00 85.69 189 MET A N 1
ATOM 1518 C CA . MET A 1 189 ? 12.070 -12.072 -7.826 1.00 85.69 189 MET A CA 1
ATOM 1519 C C . MET A 1 189 ? 11.712 -13.350 -7.050 1.00 85.69 189 MET A C 1
ATOM 1521 O O . MET A 1 189 ? 11.646 -13.307 -5.827 1.00 85.69 189 MET A O 1
ATOM 1525 N N . GLY A 1 190 ? 11.453 -14.483 -7.708 1.00 71.75 190 GLY A N 1
ATOM 1526 C CA . GLY A 1 190 ? 11.028 -15.719 -7.035 1.00 71.75 190 GLY A CA 1
ATOM 1527 C C . GLY A 1 190 ? 11.921 -16.160 -5.855 1.00 71.75 190 GLY A C 1
ATOM 1528 O O . GLY A 1 190 ? 13.053 -15.707 -5.692 1.00 71.75 190 GLY A O 1
ATOM 1529 N N . LEU A 1 191 ? 11.422 -17.090 -5.027 1.00 62.69 191 LEU A N 1
ATOM 1530 C CA . LEU A 1 191 ? 12.010 -17.496 -3.728 1.00 62.69 191 LEU A CA 1
ATOM 1531 C C . LEU A 1 191 ? 13.487 -17.951 -3.759 1.00 62.69 191 LEU A C 1
ATOM 1533 O O . LEU A 1 191 ? 14.117 -18.038 -2.705 1.00 62.69 191 LEU A O 1
ATOM 1537 N N . HIS A 1 192 ? 14.041 -18.243 -4.937 1.00 60.22 192 HIS A N 1
ATOM 1538 C CA . HIS A 1 192 ? 15.408 -18.738 -5.120 1.00 60.22 192 HIS A CA 1
ATOM 1539 C C . HIS A 1 192 ? 16.296 -17.827 -5.976 1.00 60.22 192 HIS A C 1
ATOM 1541 O O . HIS A 1 192 ? 17.440 -18.187 -6.254 1.00 60.22 192 HIS A O 1
ATOM 1547 N N . ASN A 1 193 ? 15.802 -16.659 -6.386 1.00 62.19 193 ASN A N 1
ATOM 1548 C CA . ASN A 1 193 ? 16.545 -15.784 -7.281 1.00 62.19 193 ASN A CA 1
ATOM 1549 C C . ASN A 1 193 ? 17.455 -14.838 -6.489 1.00 62.19 193 ASN A C 1
ATOM 1551 O O . ASN A 1 193 ? 17.091 -14.295 -5.447 1.00 62.19 193 ASN A O 1
ATOM 1555 N N . THR A 1 194 ? 18.670 -14.638 -6.989 1.00 68.56 194 THR A N 1
ATOM 1556 C CA . THR A 1 194 ? 19.509 -13.505 -6.591 1.00 68.56 194 THR A CA 1
ATOM 1557 C C . THR A 1 194 ? 19.067 -12.262 -7.352 1.00 68.56 194 THR A C 1
ATOM 1559 O O . THR A 1 194 ? 18.522 -12.390 -8.446 1.00 68.56 194 THR A O 1
ATOM 1562 N N . ASP A 1 195 ? 19.339 -11.072 -6.812 1.00 72.12 195 ASP A N 1
ATOM 1563 C CA . ASP A 1 195 ? 19.102 -9.815 -7.533 1.00 72.12 195 ASP A CA 1
ATOM 1564 C C . ASP A 1 195 ? 19.748 -9.875 -8.928 1.00 72.12 195 ASP A C 1
ATOM 1566 O O . ASP A 1 195 ? 20.960 -10.082 -9.054 1.00 72.12 195 ASP A O 1
ATOM 1570 N N . VAL A 1 196 ? 18.924 -9.716 -9.967 1.00 76.00 196 VAL A N 1
ATOM 1571 C CA . VAL A 1 196 ? 19.334 -9.794 -11.379 1.00 76.00 196 VAL A CA 1
ATOM 1572 C C . VAL A 1 196 ? 20.400 -8.737 -11.679 1.00 76.00 196 VAL A C 1
ATOM 1574 O O . VAL A 1 196 ? 21.345 -8.986 -12.426 1.00 76.00 196 VAL A O 1
ATOM 1577 N N . CYS A 1 197 ? 20.328 -7.594 -10.994 1.00 77.81 197 CYS A N 1
ATOM 1578 C CA . CYS A 1 197 ? 21.255 -6.487 -11.180 1.00 77.81 197 CYS A CA 1
ATOM 1579 C C . CYS A 1 197 ? 22.635 -6.725 -10.539 1.00 77.81 197 CYS A C 1
ATOM 1581 O O . CYS A 1 197 ? 23.593 -6.027 -10.878 1.00 77.81 197 CYS A O 1
ATOM 1583 N N . ALA A 1 198 ? 22.775 -7.710 -9.640 1.00 67.00 198 ALA A N 1
ATOM 1584 C CA . ALA A 1 198 ? 24.023 -7.992 -8.921 1.00 67.00 198 ALA A CA 1
ATOM 1585 C C . ALA A 1 198 ? 25.080 -8.729 -9.772 1.00 67.00 198 ALA A C 1
ATOM 1587 O O . ALA A 1 198 ? 26.220 -8.902 -9.333 1.00 67.00 198 ALA A O 1
ATOM 1588 N N . GLY A 1 199 ? 24.723 -9.176 -10.982 1.00 56.91 199 GLY A N 1
ATOM 1589 C CA . GLY A 1 199 ? 25.610 -9.925 -11.880 1.00 56.91 199 GLY A CA 1
ATOM 1590 C C . GLY A 1 199 ? 26.776 -9.116 -12.460 1.00 56.91 199 GLY A C 1
ATOM 1591 O O . GLY A 1 199 ? 27.814 -9.697 -12.768 1.00 56.91 199 GLY A O 1
ATOM 1592 N N . TYR A 1 200 ? 26.648 -7.789 -12.553 1.00 52.91 200 TYR A N 1
ATOM 1593 C CA . TYR A 1 200 ? 27.616 -6.945 -13.265 1.00 52.91 200 TYR A CA 1
ATOM 1594 C C . TYR A 1 200 ? 28.845 -6.523 -12.444 1.00 52.91 200 TYR A C 1
ATOM 1596 O O . TYR A 1 200 ? 29.840 -6.104 -13.025 1.00 52.91 200 TYR A O 1
ATOM 1604 N N . ASN A 1 201 ? 28.840 -6.691 -11.116 1.00 48.41 201 ASN A N 1
ATOM 1605 C CA . ASN A 1 201 ? 30.003 -6.416 -10.265 1.00 48.41 201 ASN A CA 1
ATOM 1606 C C . ASN A 1 201 ? 30.237 -7.560 -9.269 1.00 48.41 201 ASN A C 1
ATOM 1608 O O . ASN A 1 201 ? 29.804 -7.536 -8.121 1.00 48.41 201 ASN A O 1
ATOM 1612 N N . LEU A 1 202 ? 30.990 -8.577 -9.696 1.00 46.44 202 LEU A N 1
ATOM 1613 C CA . LEU A 1 202 ? 31.355 -9.746 -8.878 1.00 46.44 202 LEU A CA 1
ATOM 1614 C C . LEU A 1 202 ? 32.095 -9.395 -7.567 1.00 46.44 202 LEU A C 1
ATOM 1616 O O . LEU A 1 202 ? 32.142 -10.222 -6.654 1.00 46.44 202 LEU A O 1
ATOM 1620 N N . LEU A 1 203 ? 32.634 -8.175 -7.442 1.00 46.88 203 LEU A N 1
ATOM 1621 C CA . LEU A 1 203 ? 33.359 -7.691 -6.262 1.00 46.88 203 LEU A CA 1
ATOM 1622 C C . LEU A 1 203 ? 32.456 -7.116 -5.153 1.00 46.88 203 LEU A C 1
ATOM 1624 O O . LEU A 1 203 ? 32.890 -7.063 -4.005 1.00 46.88 203 LEU A O 1
ATOM 1628 N N . SER A 1 204 ? 31.195 -6.761 -5.434 1.00 44.00 204 SER A N 1
ATOM 1629 C CA . SER A 1 204 ? 30.242 -6.254 -4.426 1.00 44.00 204 SER A CA 1
ATOM 1630 C C . SER A 1 204 ? 29.410 -7.358 -3.749 1.00 44.00 204 SER A C 1
ATOM 1632 O O . SER A 1 204 ? 28.577 -7.079 -2.889 1.00 44.00 204 SER A O 1
ATOM 1634 N N . ARG A 1 205 ? 29.691 -8.637 -4.047 1.00 47.41 205 ARG A N 1
ATOM 1635 C CA . ARG A 1 205 ? 29.028 -9.819 -3.453 1.00 47.41 205 ARG A CA 1
ATOM 1636 C C . ARG A 1 205 ? 29.237 -10.000 -1.941 1.00 47.41 205 ARG A C 1
ATOM 1638 O O . ARG A 1 205 ? 28.610 -10.872 -1.347 1.00 47.41 205 ARG A O 1
ATOM 1645 N N . ARG A 1 206 ? 30.105 -9.215 -1.295 1.00 41.44 206 ARG A N 1
ATOM 1646 C CA . ARG A 1 206 ? 30.372 -9.294 0.154 1.00 41.44 206 ARG A CA 1
ATOM 1647 C C . ARG A 1 206 ? 29.645 -8.190 0.925 1.00 41.44 206 ARG A C 1
ATOM 1649 O O . ARG A 1 206 ? 30.274 -7.381 1.595 1.00 41.44 206 ARG A O 1
ATOM 1656 N N . GLY A 1 207 ? 28.319 -8.149 0.836 1.00 51.00 207 GLY A N 1
ATOM 1657 C CA . GLY A 1 207 ? 27.518 -7.214 1.625 1.00 51.00 207 GLY A CA 1
ATOM 1658 C C . GLY A 1 207 ? 26.032 -7.547 1.611 1.00 51.00 207 GLY A C 1
ATOM 1659 O O . GLY A 1 207 ? 25.531 -8.165 0.676 1.00 51.00 207 GLY A O 1
ATOM 1660 N N . THR A 1 208 ? 25.306 -7.089 2.633 1.00 50.09 208 THR A N 1
ATOM 1661 C CA . THR A 1 208 ? 23.838 -7.219 2.748 1.00 50.09 208 THR A CA 1
ATOM 1662 C C . THR A 1 208 ? 23.056 -6.446 1.670 1.00 50.09 208 THR A C 1
ATOM 1664 O O . THR A 1 208 ? 21.827 -6.441 1.680 1.00 50.09 208 THR A O 1
ATOM 1667 N N . ASN A 1 209 ? 23.758 -5.795 0.743 1.00 52.06 209 ASN A N 1
ATOM 1668 C CA . ASN A 1 209 ? 23.225 -4.949 -0.321 1.00 52.06 209 ASN A CA 1
ATOM 1669 C C . ASN A 1 209 ? 22.686 -5.762 -1.514 1.00 52.06 209 ASN A C 1
ATOM 1671 O O . ASN A 1 209 ? 21.648 -5.419 -2.075 1.00 52.06 209 ASN A O 1
ATOM 1675 N N . GLY A 1 210 ? 23.293 -6.919 -1.812 1.00 58.06 210 GLY A N 1
ATOM 1676 C CA . GLY A 1 210 ? 22.826 -7.844 -2.857 1.00 58.06 210 GLY A CA 1
ATOM 1677 C C . GLY A 1 210 ? 21.646 -8.735 -2.449 1.00 58.06 210 GLY A C 1
ATOM 1678 O O . GLY A 1 210 ? 21.262 -9.628 -3.203 1.00 58.06 210 GLY A O 1
ATOM 1679 N N . LEU A 1 211 ? 21.089 -8.548 -1.245 1.00 71.12 211 LEU A N 1
ATOM 1680 C CA . LEU A 1 211 ? 19.937 -9.323 -0.799 1.00 71.12 211 LEU A CA 1
ATOM 1681 C C . LEU A 1 211 ? 18.691 -8.898 -1.577 1.00 71.12 211 LEU A C 1
ATOM 1683 O O . LEU A 1 211 ? 18.317 -7.719 -1.599 1.00 71.12 211 LEU A O 1
ATOM 1687 N N . LEU A 1 212 ? 18.021 -9.893 -2.156 1.00 84.00 212 LEU A N 1
ATOM 1688 C CA . LEU A 1 212 ? 16.746 -9.718 -2.842 1.00 84.00 212 LEU A CA 1
ATOM 1689 C C . LEU A 1 212 ? 15.675 -9.154 -1.898 1.00 84.00 212 LEU A C 1
ATOM 1691 O O . LEU A 1 212 ? 14.864 -8.332 -2.302 1.00 84.00 212 LEU A O 1
ATOM 1695 N N . VAL A 1 213 ? 15.706 -9.545 -0.625 1.00 89.19 213 VAL A N 1
ATOM 1696 C CA . VAL A 1 213 ? 14.775 -9.087 0.407 1.00 89.19 213 VAL A CA 1
ATOM 1697 C C . VAL A 1 213 ? 15.562 -8.544 1.590 1.00 89.19 213 VAL A C 1
ATOM 1699 O O . VAL A 1 213 ? 16.473 -9.203 2.089 1.00 89.19 213 VAL A O 1
ATOM 1702 N N . LYS A 1 214 ? 15.195 -7.354 2.070 1.00 90.00 214 LYS A N 1
ATOM 1703 C CA . LYS A 1 214 ? 15.792 -6.762 3.273 1.00 90.00 214 LYS A CA 1
ATOM 1704 C C . LYS A 1 214 ? 14.768 -5.937 4.047 1.00 90.00 214 LYS A C 1
ATOM 1706 O O . LYS A 1 214 ? 13.984 -5.201 3.453 1.00 90.00 214 LYS A O 1
ATOM 1711 N N . GLN A 1 215 ? 14.800 -6.045 5.372 1.00 93.06 215 GLN A N 1
ATOM 1712 C CA . GLN A 1 215 ? 14.017 -5.178 6.244 1.00 93.06 215 GLN A CA 1
ATOM 1713 C C . GLN A 1 215 ? 14.696 -3.810 6.367 1.00 93.06 215 GLN A C 1
ATOM 1715 O O . GLN A 1 215 ? 15.905 -3.727 6.589 1.00 93.06 215 GLN A O 1
ATOM 1720 N N . LEU A 1 216 ? 13.910 -2.750 6.231 1.00 92.62 216 LEU A N 1
ATOM 1721 C CA . LEU A 1 216 ? 14.286 -1.373 6.517 1.00 92.62 216 LEU A CA 1
ATOM 1722 C C . LEU A 1 216 ? 13.558 -0.888 7.776 1.00 92.62 216 LEU A C 1
ATOM 1724 O O . LEU A 1 216 ? 12.630 -1.528 8.278 1.00 92.62 216 LEU A O 1
ATOM 1728 N N . GLN A 1 217 ? 13.984 0.265 8.277 1.00 91.88 217 GLN A N 1
ATOM 1729 C CA . GLN A 1 217 ? 13.347 0.955 9.390 1.00 91.88 217 GLN A CA 1
ATOM 1730 C C . GLN A 1 217 ? 12.998 2.374 8.961 1.00 91.88 217 GLN A C 1
ATOM 1732 O O . GLN A 1 217 ? 13.740 2.988 8.191 1.00 91.88 217 GLN A O 1
ATOM 1737 N N . TRP A 1 218 ? 11.873 2.874 9.466 1.00 93.25 218 TRP A N 1
ATOM 1738 C CA . TRP A 1 218 ? 11.580 4.299 9.409 1.00 93.25 218 TRP A CA 1
ATOM 1739 C C . TRP A 1 218 ? 12.595 5.081 10.244 1.00 93.25 218 TRP A C 1
ATOM 1741 O O . TRP A 1 218 ? 13.111 4.563 11.238 1.00 93.25 218 TRP A O 1
ATOM 1751 N N . SER A 1 219 ? 12.848 6.336 9.880 1.00 92.00 219 SER A N 1
ATOM 1752 C CA . SER A 1 219 ? 13.621 7.245 10.723 1.00 92.00 219 SER A CA 1
ATOM 1753 C C . SER A 1 219 ? 12.862 7.622 12.004 1.00 92.00 219 SER A C 1
ATOM 1755 O O . SER A 1 219 ? 11.675 7.315 12.179 1.00 92.00 219 SER A O 1
ATOM 1757 N N . SER A 1 220 ? 13.536 8.354 12.896 1.00 90.50 220 SER A N 1
ATOM 1758 C CA . SER A 1 220 ? 12.934 8.901 14.118 1.00 90.50 220 SER A CA 1
ATOM 1759 C C . SER A 1 220 ? 11.721 9.796 13.846 1.00 90.50 220 SER A C 1
ATOM 1761 O O . SER A 1 220 ? 10.851 9.900 14.705 1.00 90.50 220 SER A O 1
ATOM 1763 N N . LEU A 1 221 ? 11.594 10.388 12.649 1.00 90.75 221 LEU A N 1
ATOM 1764 C CA . LEU A 1 221 ? 10.436 11.211 12.286 1.00 90.75 221 LEU A CA 1
ATOM 1765 C C . LEU A 1 221 ? 9.112 10.438 12.397 1.00 90.75 221 LEU A C 1
ATOM 1767 O O . LEU A 1 221 ? 8.127 10.959 12.923 1.00 90.75 221 LEU A O 1
ATOM 1771 N N . ILE A 1 222 ? 9.090 9.200 11.903 1.00 91.06 222 ILE A N 1
ATOM 1772 C CA . ILE A 1 222 ? 7.908 8.332 11.936 1.00 91.06 222 ILE A CA 1
ATOM 1773 C C . ILE A 1 222 ? 7.951 7.429 13.174 1.00 91.06 222 ILE A C 1
ATOM 1775 O O . ILE A 1 222 ? 6.934 7.296 13.857 1.00 91.06 222 ILE A O 1
ATOM 1779 N N . HIS A 1 223 ? 9.114 6.853 13.501 1.00 88.00 223 HIS A N 1
ATOM 1780 C CA . HIS A 1 223 ? 9.259 5.912 14.616 1.00 88.00 223 HIS A CA 1
ATOM 1781 C C . HIS A 1 223 ? 8.962 6.553 15.981 1.00 88.00 223 HIS A C 1
ATOM 1783 O O . HIS A 1 223 ? 8.231 5.977 16.786 1.00 88.00 223 HIS A O 1
ATOM 1789 N N . ASP A 1 224 ? 9.437 7.777 16.220 1.00 89.12 224 ASP A N 1
ATOM 1790 C CA . ASP A 1 224 ? 9.231 8.486 17.490 1.00 89.12 224 ASP A CA 1
ATOM 1791 C C . ASP A 1 224 ? 7.999 9.407 17.456 1.00 89.12 224 ASP A C 1
ATOM 1793 O O . ASP A 1 224 ? 7.784 10.230 18.354 1.00 89.12 224 ASP A O 1
ATOM 1797 N N . SER A 1 225 ? 7.155 9.279 16.426 1.00 89.31 225 SER A N 1
ATOM 1798 C CA . SER A 1 225 ? 5.941 10.079 16.294 1.00 89.31 225 SER A CA 1
ATOM 1799 C C . SER A 1 225 ? 5.015 9.884 17.500 1.00 89.31 225 SER A C 1
ATOM 1801 O O . SER A 1 225 ? 4.713 8.766 17.927 1.00 89.31 225 SER A O 1
ATOM 1803 N N . LYS A 1 226 ? 4.489 11.000 18.020 1.00 86.44 226 LYS A N 1
ATOM 1804 C CA . LYS A 1 226 ? 3.430 10.993 19.047 1.00 86.44 226 LYS A CA 1
ATOM 1805 C C . LYS A 1 226 ? 2.104 10.450 18.511 1.00 86.44 226 LYS A C 1
ATOM 1807 O O . LYS A 1 226 ? 1.245 10.048 19.293 1.00 86.44 226 LYS A O 1
ATOM 1812 N N . ASP A 1 227 ? 1.924 10.474 17.194 1.00 84.75 227 ASP A N 1
ATOM 1813 C CA . ASP A 1 227 ? 0.757 9.907 16.537 1.00 84.75 227 ASP A CA 1
ATOM 1814 C C . ASP A 1 227 ? 0.925 8.389 16.424 1.00 84.75 227 ASP A C 1
ATOM 1816 O O . ASP A 1 227 ? 1.782 7.900 15.685 1.00 84.75 227 ASP A O 1
ATOM 1820 N N . VAL A 1 228 ? 0.105 7.652 17.178 1.00 79.06 228 VAL A N 1
ATOM 1821 C CA . VAL A 1 228 ? 0.180 6.189 17.250 1.00 79.06 228 VAL A CA 1
ATOM 1822 C C . VAL A 1 228 ? -0.018 5.556 15.874 1.00 79.06 228 VAL A C 1
ATOM 1824 O O . VAL A 1 228 ? 0.686 4.604 15.570 1.00 79.06 228 VAL A O 1
ATOM 1827 N N . PHE A 1 229 ? -0.894 6.094 15.022 1.00 80.75 229 PHE A N 1
ATOM 1828 C CA . PHE A 1 229 ? -1.1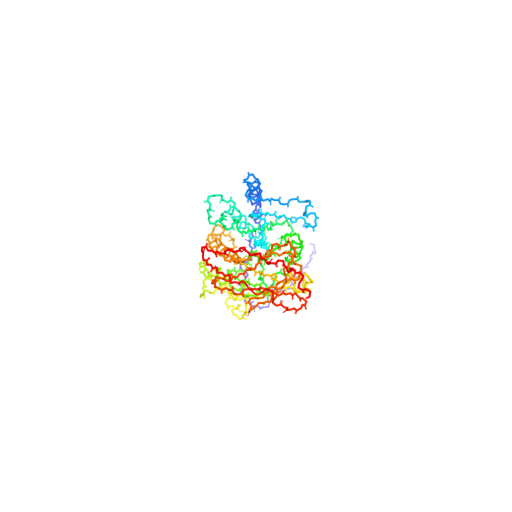49 5.520 13.697 1.00 80.75 229 PHE A CA 1
ATOM 1829 C C . PHE A 1 229 ? 0.072 5.655 12.783 1.00 80.75 229 PHE A C 1
ATOM 1831 O O . PHE A 1 229 ? 0.478 4.686 12.150 1.00 80.75 229 PHE A O 1
ATOM 1838 N N . VAL A 1 230 ? 0.728 6.822 12.805 1.00 87.81 230 VAL A N 1
ATOM 1839 C CA . VAL A 1 230 ? 1.973 7.053 12.054 1.00 87.81 230 VAL A CA 1
ATOM 1840 C C . VAL A 1 230 ? 3.062 6.077 12.495 1.00 87.81 230 VAL A C 1
ATOM 1842 O O . VAL A 1 230 ? 3.723 5.468 11.662 1.00 87.81 230 VAL A O 1
ATOM 1845 N N . ARG A 1 231 ? 3.244 5.896 13.806 1.00 86.75 231 ARG A N 1
ATOM 1846 C CA . ARG A 1 231 ? 4.285 5.008 14.341 1.00 86.75 231 ARG A CA 1
ATOM 1847 C C . ARG A 1 231 ? 4.068 3.537 13.972 1.00 86.75 231 ARG A C 1
ATOM 1849 O O . ARG A 1 231 ? 5.016 2.763 13.944 1.00 86.75 231 ARG A O 1
ATOM 1856 N N . GLN A 1 232 ? 2.824 3.149 13.706 1.00 84.31 232 GLN A N 1
ATOM 1857 C CA . GLN A 1 232 ? 2.442 1.786 13.334 1.00 84.31 232 GLN A CA 1
ATOM 1858 C C . GLN A 1 232 ? 2.440 1.550 11.816 1.00 84.31 232 GLN A C 1
ATOM 1860 O O . GLN A 1 232 ? 2.124 0.447 11.365 1.00 84.31 232 GLN A O 1
ATOM 1865 N N . LEU A 1 233 ? 2.796 2.568 11.031 1.00 90.12 233 LEU A N 1
ATOM 1866 C CA . LEU A 1 233 ? 2.781 2.513 9.581 1.00 90.12 233 LEU A CA 1
ATOM 1867 C C . LEU A 1 233 ? 3.758 1.452 9.070 1.00 90.12 233 LEU A C 1
ATOM 1869 O O . LEU A 1 233 ? 4.940 1.452 9.408 1.00 90.12 233 LEU A O 1
ATOM 1873 N N . ASN A 1 234 ? 3.272 0.553 8.226 1.00 92.88 234 ASN A N 1
ATOM 1874 C CA . ASN A 1 234 ? 4.107 -0.423 7.537 1.00 92.88 234 ASN A CA 1
ATOM 1875 C C . ASN A 1 234 ? 4.370 0.037 6.099 1.00 92.88 234 ASN A C 1
ATOM 1877 O O . ASN A 1 234 ? 3.596 0.818 5.540 1.00 92.88 234 ASN A O 1
ATOM 1881 N N . GLY A 1 235 ? 5.446 -0.463 5.493 1.00 95.50 235 GLY A N 1
ATOM 1882 C CA . GLY A 1 235 ? 5.810 -0.089 4.131 1.00 95.50 235 GLY A CA 1
ATOM 1883 C C . GLY A 1 235 ? 6.414 -1.223 3.314 1.00 95.50 235 GLY A C 1
ATOM 1884 O O . GLY A 1 235 ? 7.020 -2.147 3.856 1.00 95.50 235 GLY A O 1
ATOM 1885 N N . LEU A 1 236 ? 6.276 -1.128 1.997 1.00 97.00 236 LEU A N 1
ATOM 1886 C CA . LEU A 1 236 ? 6.945 -1.975 1.018 1.00 97.00 236 LEU A CA 1
ATOM 1887 C C . LEU A 1 236 ? 7.544 -1.083 -0.065 1.00 97.00 236 LEU A C 1
ATOM 1889 O O . LEU A 1 236 ? 6.818 -0.378 -0.753 1.00 97.00 236 LEU A O 1
ATOM 1893 N N . LEU A 1 237 ? 8.861 -1.127 -0.210 1.00 95.56 237 LEU A N 1
ATOM 1894 C CA . LEU A 1 237 ? 9.598 -0.512 -1.301 1.00 95.56 237 LEU A CA 1
ATOM 1895 C C . LEU A 1 237 ? 9.969 -1.595 -2.318 1.00 95.56 237 LEU A C 1
ATOM 1897 O O . LEU A 1 237 ? 10.654 -2.572 -2.002 1.00 95.56 237 LEU A O 1
ATOM 1901 N N . ILE A 1 238 ? 9.487 -1.401 -3.538 1.00 95.69 238 ILE A N 1
ATOM 1902 C CA . ILE A 1 238 ? 9.630 -2.299 -4.674 1.00 95.69 238 ILE A CA 1
ATOM 1903 C C . ILE A 1 238 ? 10.600 -1.644 -5.648 1.00 95.69 238 ILE A C 1
ATOM 1905 O O . ILE A 1 238 ? 10.309 -0.586 -6.208 1.00 95.69 238 ILE A O 1
ATOM 1909 N N . LEU A 1 239 ? 11.754 -2.275 -5.840 1.00 93.38 239 LEU A N 1
ATOM 1910 C CA . LEU A 1 239 ? 12.725 -1.845 -6.833 1.00 93.38 239 LEU A CA 1
ATOM 1911 C C . LEU A 1 239 ? 12.513 -2.681 -8.093 1.00 93.38 239 LEU A C 1
ATOM 1913 O O . LEU A 1 239 ? 12.625 -3.907 -8.040 1.00 93.38 239 LEU A O 1
ATOM 1917 N N . ILE A 1 240 ? 12.134 -2.017 -9.185 1.00 92.75 240 ILE A N 1
ATOM 1918 C CA . ILE A 1 240 ? 11.603 -2.668 -10.395 1.00 92.75 240 ILE A CA 1
ATOM 1919 C C . ILE A 1 240 ? 12.621 -2.783 -11.535 1.00 92.75 240 ILE A C 1
ATOM 1921 O O . ILE A 1 240 ? 12.328 -3.423 -12.539 1.00 92.75 240 ILE A O 1
ATOM 1925 N N . ALA A 1 241 ? 13.791 -2.147 -11.416 1.00 89.62 241 ALA A N 1
ATOM 1926 C CA . ALA A 1 241 ? 14.785 -2.088 -12.488 1.00 89.62 241 ALA A CA 1
ATOM 1927 C C . ALA A 1 241 ? 16.204 -1.776 -11.983 1.00 89.62 241 ALA A C 1
ATOM 1929 O O . ALA A 1 241 ? 16.403 -1.171 -10.921 1.00 89.62 241 ALA A O 1
ATOM 1930 N N . CYS A 1 242 ? 17.203 -2.146 -12.789 1.00 86.19 242 CYS A N 1
ATOM 1931 C CA . CYS A 1 242 ? 18.604 -1.788 -12.573 1.00 86.19 242 CYS A CA 1
ATOM 1932 C C . CYS A 1 242 ? 18.879 -0.306 -12.901 1.00 86.19 242 CYS A C 1
ATOM 1934 O O . CYS A 1 242 ? 18.217 0.290 -13.745 1.00 86.19 242 CYS A O 1
ATOM 1936 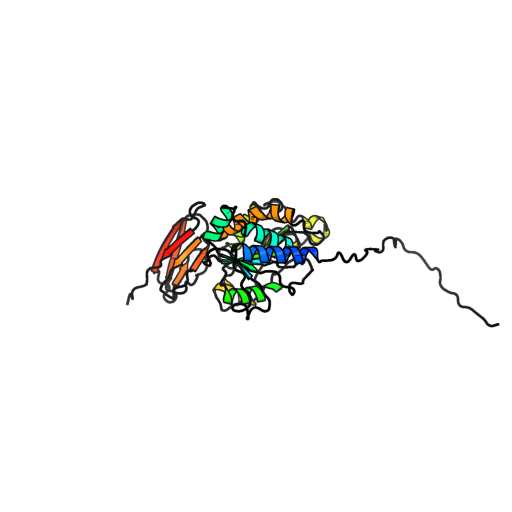N N . CYS A 1 243 ? 19.901 0.291 -12.275 1.00 82.56 243 CYS A N 1
ATOM 1937 C CA . CYS A 1 243 ? 20.251 1.707 -12.486 1.00 82.56 243 CYS A CA 1
ATOM 1938 C C . CYS A 1 243 ? 20.772 2.049 -13.884 1.00 82.56 243 CYS A C 1
ATOM 1940 O O . CYS A 1 243 ? 20.626 3.182 -14.345 1.00 82.56 243 CYS A O 1
ATOM 1942 N N . TYR A 1 244 ? 21.487 1.114 -14.503 1.00 76.75 244 TYR A N 1
ATOM 1943 C CA . TYR A 1 244 ? 22.261 1.346 -15.724 1.00 76.75 244 TYR A CA 1
ATOM 1944 C C . TYR A 1 244 ? 21.462 1.058 -16.998 1.00 76.75 244 TYR A C 1
ATOM 1946 O O . TYR A 1 244 ? 21.984 1.250 -18.090 1.00 76.75 244 TYR A O 1
ATOM 1954 N N . GLU A 1 245 ? 20.208 0.623 -16.865 1.00 74.06 245 GLU A N 1
ATOM 1955 C CA . GLU A 1 245 ? 19.337 0.294 -17.989 1.00 74.06 245 GLU A CA 1
ATOM 1956 C C . GLU A 1 245 ? 18.198 1.312 -18.097 1.00 74.06 245 GLU A C 1
ATOM 1958 O O . GLU A 1 245 ? 17.738 1.895 -17.104 1.00 74.06 245 GLU A O 1
ATOM 1963 N N . GLU A 1 246 ? 17.744 1.546 -19.325 1.00 80.62 246 GLU A N 1
ATOM 1964 C CA . GLU A 1 246 ? 16.468 2.212 -19.549 1.00 80.62 246 GLU A CA 1
ATOM 1965 C C . GLU A 1 246 ? 15.332 1.274 -19.144 1.00 80.62 246 GLU A C 1
ATOM 1967 O O . GLU A 1 246 ? 15.338 0.082 -19.456 1.00 80.62 246 GLU A O 1
ATOM 1972 N N . ILE A 1 247 ? 14.335 1.812 -18.442 1.00 85.25 247 ILE A N 1
ATOM 1973 C CA . ILE A 1 247 ? 13.191 1.010 -18.018 1.00 85.25 247 ILE A CA 1
ATOM 1974 C C . ILE A 1 247 ? 12.293 0.781 -19.230 1.00 85.25 247 ILE A C 1
ATOM 1976 O O . ILE A 1 247 ? 11.618 1.699 -19.699 1.00 85.25 247 ILE A O 1
ATOM 1980 N N . ASN A 1 248 ? 12.211 -0.466 -19.687 1.00 90.44 248 ASN A N 1
ATOM 1981 C CA . ASN A 1 248 ? 11.109 -0.886 -20.539 1.00 90.44 248 ASN A CA 1
ATOM 1982 C C . ASN A 1 248 ? 9.830 -0.932 -19.688 1.00 90.44 248 ASN A C 1
ATOM 1984 O O . ASN A 1 248 ? 9.587 -1.897 -18.964 1.00 90.44 248 ASN A O 1
ATOM 1988 N N . VAL A 1 249 ? 9.045 0.146 -19.752 1.00 91.25 249 VAL A N 1
ATOM 1989 C CA . VAL A 1 249 ? 7.851 0.356 -18.922 1.00 91.25 249 VAL A CA 1
ATOM 1990 C C . VAL A 1 249 ? 6.837 -0.775 -19.078 1.00 91.25 249 VAL A C 1
ATOM 1992 O O . VAL A 1 249 ? 6.341 -1.267 -18.068 1.00 91.25 249 VAL A O 1
ATOM 1995 N N . ASP A 1 250 ? 6.562 -1.214 -20.307 1.00 91.75 250 ASP A N 1
ATOM 1996 C CA . ASP A 1 250 ? 5.561 -2.252 -20.573 1.00 91.75 250 ASP A CA 1
ATOM 1997 C C . ASP A 1 250 ? 6.007 -3.603 -20.008 1.00 91.75 250 ASP A C 1
ATOM 1999 O O . ASP A 1 250 ? 5.226 -4.305 -19.362 1.00 91.75 250 ASP A O 1
ATOM 2003 N N . PHE A 1 251 ? 7.285 -3.946 -20.196 1.00 92.06 251 PHE A N 1
ATOM 2004 C CA . PHE A 1 251 ? 7.860 -5.168 -19.646 1.00 92.06 251 PHE A CA 1
ATOM 2005 C C . PHE A 1 251 ? 7.866 -5.139 -18.114 1.00 92.06 251 PHE A C 1
ATOM 2007 O O . PHE A 1 251 ? 7.294 -6.036 -17.489 1.00 92.06 251 PHE A O 1
ATOM 2014 N N . ALA A 1 252 ? 8.414 -4.078 -17.511 1.00 93.19 252 ALA A N 1
ATOM 2015 C CA . ALA A 1 252 ? 8.441 -3.905 -16.061 1.00 93.19 252 ALA A CA 1
ATOM 2016 C C . ALA A 1 252 ? 7.022 -3.971 -15.482 1.00 93.19 252 ALA A C 1
ATOM 2018 O O . ALA A 1 252 ? 6.766 -4.693 -14.519 1.00 93.19 252 ALA A O 1
ATOM 2019 N N . TYR A 1 253 ? 6.061 -3.286 -16.098 1.00 95.56 253 TYR A N 1
ATOM 2020 C CA . TYR A 1 253 ? 4.671 -3.345 -15.673 1.00 95.56 253 TYR A CA 1
ATOM 2021 C C . TYR A 1 253 ? 4.097 -4.764 -15.762 1.00 95.56 253 TYR A C 1
ATOM 2023 O O . TYR A 1 253 ? 3.505 -5.242 -14.794 1.00 95.56 253 TYR A O 1
ATOM 2031 N N . SER A 1 254 ? 4.328 -5.475 -16.868 1.00 95.50 254 SER A N 1
ATOM 2032 C CA . SER A 1 254 ? 3.833 -6.843 -17.052 1.00 95.50 254 SER A CA 1
ATOM 2033 C C . SER A 1 254 ? 4.357 -7.828 -15.998 1.00 95.50 254 SER A C 1
ATOM 2035 O O . SER A 1 254 ? 3.588 -8.662 -15.515 1.00 95.50 254 SER A O 1
ATOM 2037 N N . GLU A 1 255 ? 5.619 -7.695 -15.573 1.00 93.94 255 GLU A N 1
ATOM 2038 C CA . GLU A 1 255 ? 6.209 -8.545 -14.531 1.00 93.94 255 GLU A CA 1
ATOM 2039 C C . GLU A 1 255 ? 5.658 -8.239 -13.132 1.00 93.94 255 GLU A C 1
ATOM 2041 O O . GLU A 1 255 ? 5.482 -9.145 -12.315 1.00 93.94 255 GLU A O 1
ATOM 2046 N N . ASN A 1 256 ? 5.357 -6.969 -12.855 1.00 96.88 256 ASN A N 1
ATOM 2047 C CA . ASN A 1 256 ? 4.977 -6.509 -11.520 1.00 96.88 256 ASN A CA 1
ATOM 2048 C C . ASN A 1 256 ? 3.454 -6.511 -11.296 1.00 96.88 256 ASN A C 1
ATOM 2050 O O . ASN A 1 256 ? 3.000 -6.597 -10.153 1.00 96.88 256 ASN A O 1
ATOM 2054 N N . ARG A 1 257 ? 2.640 -6.444 -12.360 1.00 96.62 257 ARG A N 1
ATOM 2055 C CA . ARG A 1 257 ? 1.182 -6.244 -12.286 1.00 96.62 257 ARG A CA 1
ATOM 2056 C C . ARG A 1 257 ? 0.475 -7.243 -11.375 1.00 96.62 257 ARG A C 1
ATOM 2058 O O . ARG A 1 257 ? -0.293 -6.844 -10.500 1.00 96.62 257 ARG A O 1
ATOM 2065 N N . LYS A 1 258 ? 0.724 -8.542 -11.573 1.00 96.56 258 LYS A N 1
ATOM 2066 C CA . LYS A 1 258 ? 0.076 -9.601 -10.782 1.00 96.56 258 LYS A CA 1
ATOM 2067 C C . LYS A 1 258 ? 0.477 -9.512 -9.310 1.00 96.56 258 LYS A C 1
ATOM 2069 O O . LYS A 1 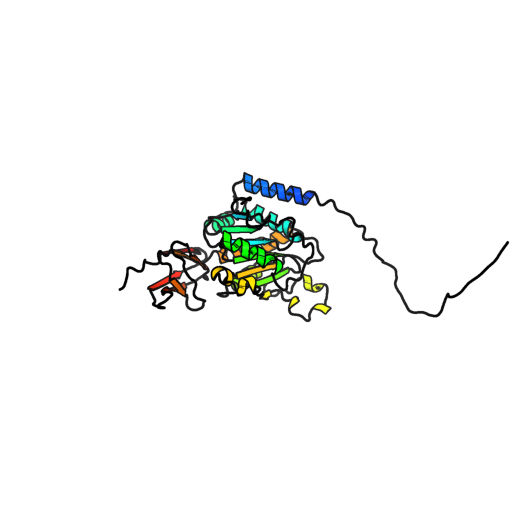258 ? -0.387 -9.600 -8.444 1.00 96.56 258 LYS A O 1
ATOM 2074 N N . SER A 1 259 ? 1.762 -9.300 -9.034 1.00 97.12 259 SER A N 1
ATOM 2075 C CA . SER A 1 259 ? 2.277 -9.154 -7.672 1.00 97.12 259 SER A CA 1
ATOM 2076 C C . SER A 1 259 ? 1.678 -7.948 -6.958 1.00 97.12 259 SER A C 1
ATOM 2078 O O . SER A 1 259 ? 1.237 -8.084 -5.824 1.00 97.12 259 SER A O 1
ATOM 2080 N N . ILE A 1 260 ? 1.586 -6.793 -7.627 1.00 97.75 260 ILE A N 1
ATOM 2081 C CA . ILE A 1 260 ? 0.966 -5.582 -7.067 1.00 97.75 260 ILE A CA 1
ATOM 2082 C C . ILE A 1 260 ? -0.493 -5.846 -6.704 1.00 97.75 260 ILE A C 1
ATOM 2084 O O . ILE A 1 260 ? -0.891 -5.615 -5.563 1.00 97.75 260 ILE A O 1
ATOM 2088 N N . LEU A 1 261 ? -1.280 -6.351 -7.657 1.00 96.56 261 LEU A N 1
ATOM 2089 C CA . LEU A 1 261 ? -2.711 -6.570 -7.467 1.00 96.56 261 LEU A CA 1
ATOM 2090 C C . LEU A 1 261 ? -2.985 -7.547 -6.318 1.00 96.56 261 LEU A C 1
ATOM 2092 O O . LEU A 1 261 ? -3.798 -7.269 -5.440 1.00 96.56 261 LEU A O 1
ATOM 2096 N N . GLU A 1 262 ? -2.276 -8.671 -6.285 1.00 95.50 262 GLU A N 1
ATOM 2097 C CA . GLU A 1 262 ? -2.454 -9.691 -5.252 1.00 95.50 262 GLU A CA 1
ATOM 2098 C C . GLU A 1 262 ? -1.938 -9.244 -3.881 1.00 95.50 262 GLU A C 1
ATOM 2100 O O . GLU A 1 262 ? -2.536 -9.583 -2.860 1.00 95.50 262 GLU A O 1
ATOM 2105 N N . THR A 1 263 ? -0.870 -8.446 -3.831 1.00 95.94 263 THR A N 1
ATOM 2106 C CA . THR A 1 263 ? -0.414 -7.822 -2.586 1.00 95.94 263 THR A CA 1
ATOM 2107 C C . THR A 1 263 ? -1.435 -6.808 -2.069 1.00 95.94 263 THR A C 1
ATOM 2109 O O . THR A 1 263 ? -1.701 -6.794 -0.870 1.00 95.94 263 THR A O 1
ATOM 2112 N N . LEU A 1 264 ? -2.053 -5.998 -2.934 1.00 95.88 264 LEU A N 1
ATOM 2113 C CA . LEU A 1 264 ? -3.099 -5.053 -2.524 1.00 95.88 264 LEU A CA 1
ATOM 2114 C C . LEU A 1 264 ? -4.379 -5.768 -2.060 1.00 95.88 264 LEU A C 1
ATOM 2116 O O . LEU A 1 264 ? -4.932 -5.385 -1.033 1.00 95.88 264 LEU A O 1
ATOM 2120 N N . LYS A 1 265 ? -4.799 -6.851 -2.731 1.00 93.56 265 LYS A N 1
ATOM 2121 C CA . LYS A 1 265 ? -5.925 -7.701 -2.288 1.00 93.56 265 LYS A CA 1
ATOM 2122 C C . LYS A 1 265 ? -5.661 -8.354 -0.929 1.00 93.56 265 LYS A C 1
ATOM 2124 O O . LYS A 1 265 ? -6.529 -8.376 -0.057 1.00 93.56 265 LYS A O 1
ATOM 2129 N N . LEU A 1 266 ? -4.450 -8.873 -0.722 1.00 92.31 266 LEU A N 1
ATOM 2130 C CA . LEU A 1 266 ? -4.068 -9.421 0.577 1.00 92.31 266 LEU A CA 1
ATOM 2131 C C . LEU A 1 266 ? -4.031 -8.316 1.639 1.00 92.31 266 LEU A C 1
ATOM 2133 O O . LEU A 1 266 ? -4.502 -8.511 2.754 1.00 92.31 266 LEU A O 1
ATOM 2137 N N . ARG A 1 267 ? -3.545 -7.120 1.287 1.00 92.12 267 ARG A N 1
ATOM 2138 C CA . ARG A 1 267 ? -3.555 -5.963 2.185 1.00 92.12 267 ARG A CA 1
ATOM 2139 C C . ARG A 1 267 ? -4.970 -5.544 2.565 1.00 92.12 267 ARG A C 1
ATOM 2141 O O . ARG A 1 267 ? -5.160 -5.114 3.700 1.00 92.12 267 ARG A O 1
ATOM 2148 N N . SER A 1 268 ? -5.943 -5.645 1.665 1.00 91.62 268 SER A N 1
ATOM 2149 C CA . SER A 1 268 ? -7.335 -5.305 1.963 1.00 91.62 268 SER A CA 1
ATOM 2150 C C . SER A 1 268 ? -8.059 -6.356 2.812 1.00 91.62 268 SER A C 1
ATOM 2152 O O . SER A 1 268 ? -9.220 -6.159 3.155 1.00 91.62 268 SER A O 1
ATOM 2154 N N . THR A 1 269 ? -7.387 -7.457 3.169 1.00 90.62 269 THR A N 1
ATOM 2155 C CA . THR A 1 269 ? -7.965 -8.524 3.988 1.00 90.62 269 THR A CA 1
ATOM 2156 C C . THR A 1 269 ? -7.917 -8.156 5.469 1.00 90.62 269 THR A C 1
ATOM 2158 O O . THR A 1 269 ? -6.856 -7.840 6.015 1.00 90.62 269 THR A O 1
ATOM 2161 N N . GLY A 1 270 ? -9.073 -8.147 6.128 1.00 90.50 270 GLY A N 1
ATOM 2162 C CA . GLY A 1 270 ? -9.166 -7.731 7.520 1.00 90.50 270 GLY A CA 1
ATOM 2163 C C . GLY A 1 270 ? -10.581 -7.457 8.008 1.00 90.50 270 GLY A C 1
ATOM 2164 O O . GLY A 1 270 ? -11.577 -7.899 7.434 1.00 90.50 270 GLY A O 1
ATOM 2165 N N . VAL A 1 271 ? -10.657 -6.707 9.104 1.00 89.31 271 VAL A N 1
ATOM 2166 C CA . VAL A 1 271 ? -11.913 -6.376 9.778 1.00 89.31 271 VAL A CA 1
ATOM 2167 C C . VAL A 1 271 ? -12.000 -4.885 10.077 1.00 89.31 271 VAL A C 1
ATOM 2169 O O . VAL A 1 271 ? -11.045 -4.264 10.543 1.00 89.31 271 VAL A O 1
ATOM 2172 N N . HIS A 1 272 ? -13.173 -4.312 9.833 1.00 88.50 272 HIS A N 1
ATOM 2173 C CA . HIS A 1 272 ? -13.533 -2.979 10.291 1.00 88.50 272 HIS A CA 1
ATOM 2174 C C . HIS A 1 272 ? -14.225 -3.045 11.635 1.00 88.50 272 HIS A C 1
ATOM 2176 O O . HIS A 1 272 ? -15.215 -3.759 11.796 1.00 88.50 272 HIS A O 1
ATOM 2182 N N . PHE A 1 273 ? -13.749 -2.226 12.561 1.00 86.19 273 PHE A N 1
ATOM 2183 C CA . PHE A 1 273 ? -14.405 -1.983 13.826 1.00 86.19 273 PHE A CA 1
ATOM 2184 C C . PHE A 1 273 ? -15.045 -0.606 13.858 1.00 86.19 273 PHE A C 1
ATOM 2186 O O . PHE A 1 273 ? -14.397 0.418 13.631 1.00 86.19 273 PHE A O 1
ATOM 2193 N N . GLU A 1 274 ? -16.324 -0.605 14.207 1.00 85.25 274 GLU A N 1
ATOM 2194 C CA . GLU A 1 274 ? -17.098 0.592 14.499 1.00 85.25 274 GLU A CA 1
ATOM 2195 C C . GLU A 1 274 ? -17.309 0.680 16.008 1.00 85.25 274 GLU A C 1
ATOM 2197 O O . GLU A 1 274 ? -17.904 -0.214 16.614 1.00 85.25 274 GLU A O 1
ATOM 2202 N N . SER A 1 275 ? -16.823 1.757 16.624 1.00 81.06 275 SER A N 1
ATOM 2203 C CA . SER A 1 275 ? -16.973 2.002 18.059 1.00 81.06 275 SER A CA 1
ATOM 2204 C C . SER A 1 275 ? -17.609 3.359 18.320 1.00 81.06 275 SER A C 1
ATOM 2206 O O . SER A 1 275 ? -17.215 4.366 17.731 1.00 81.06 275 SER A O 1
ATOM 2208 N N . ALA A 1 276 ? -18.548 3.395 19.264 1.00 76.25 276 ALA A N 1
ATOM 2209 C CA . ALA A 1 276 ? -19.035 4.643 19.849 1.00 76.25 276 ALA A CA 1
ATOM 2210 C C . ALA A 1 276 ? -18.106 5.172 20.963 1.00 76.25 276 ALA A C 1
ATOM 2212 O O . ALA A 1 276 ? -18.195 6.343 21.333 1.00 76.25 276 ALA A O 1
ATOM 2213 N N . ASP A 1 277 ? -17.210 4.324 21.476 1.00 72.38 277 ASP A N 1
ATOM 2214 C CA . ASP A 1 277 ? -16.363 4.595 22.636 1.00 72.38 277 ASP A CA 1
ATOM 2215 C C . ASP A 1 277 ? -14.929 4.951 22.219 1.00 72.38 277 ASP A C 1
ATOM 2217 O O . ASP A 1 277 ? -14.367 4.376 21.284 1.00 72.38 277 ASP A O 1
ATOM 2221 N N . LYS A 1 278 ? -14.341 5.930 22.922 1.00 64.12 278 LYS A N 1
ATOM 2222 C CA . LYS A 1 278 ? -13.045 6.563 22.591 1.00 64.12 278 LYS A CA 1
ATOM 2223 C C . LYS A 1 278 ? -11.823 5.814 23.130 1.00 64.12 278 LYS A C 1
ATOM 2225 O O . LYS A 1 278 ? -10.695 6.200 22.830 1.00 64.12 278 LYS A O 1
ATOM 2230 N N . THR A 1 279 ? -12.035 4.807 23.971 1.00 64.38 279 THR A N 1
ATOM 2231 C CA . THR A 1 279 ? -11.010 4.222 24.847 1.00 64.38 279 THR A CA 1
ATOM 2232 C C . THR A 1 279 ? -10.922 2.713 24.671 1.00 64.38 279 THR A C 1
ATOM 2234 O O . THR A 1 279 ? -10.867 1.972 25.647 1.00 64.38 279 THR A O 1
ATOM 2237 N N . LEU A 1 280 ? -10.903 2.235 23.428 1.00 67.56 280 LEU A N 1
ATOM 2238 C CA . LEU A 1 280 ? -10.794 0.805 23.157 1.00 67.56 280 LEU A CA 1
ATOM 2239 C C . LEU A 1 280 ? -9.426 0.439 22.607 1.00 67.56 280 LEU A C 1
ATOM 2241 O O . LEU A 1 280 ? -8.861 1.143 21.769 1.00 67.56 280 LEU A O 1
ATOM 2245 N N . VAL A 1 281 ? -8.919 -0.688 23.087 1.00 73.12 281 VAL A N 1
ATOM 2246 C CA . VAL A 1 281 ? -7.693 -1.322 22.626 1.00 73.12 281 VAL A CA 1
ATOM 2247 C C . VAL A 1 281 ? -8.040 -2.690 22.062 1.00 73.12 281 VAL A C 1
ATOM 2249 O O . VAL A 1 281 ? -8.632 -3.517 22.751 1.00 73.12 281 VAL A O 1
ATOM 2252 N N . LEU A 1 282 ? -7.654 -2.931 20.817 1.00 71.31 282 LEU A N 1
ATOM 2253 C CA . LEU A 1 282 ? -7.789 -4.223 20.158 1.00 71.31 282 LEU A CA 1
ATOM 2254 C C . LEU A 1 282 ? -6.491 -5.008 20.321 1.00 71.31 282 LEU A C 1
ATOM 2256 O O . LEU A 1 282 ? -5.409 -4.471 20.085 1.00 71.31 282 LEU A O 1
ATOM 2260 N N . ASN A 1 283 ? -6.610 -6.259 20.754 1.00 73.06 283 ASN A N 1
ATOM 2261 C CA . ASN A 1 283 ? -5.507 -7.196 20.890 1.00 73.06 283 ASN A CA 1
ATOM 2262 C C . ASN A 1 283 ? -5.974 -8.582 20.440 1.00 73.06 283 ASN A C 1
ATOM 2264 O O . ASN A 1 283 ? -6.924 -9.143 20.974 1.00 73.06 283 ASN A O 1
ATOM 2268 N N . ASP A 1 284 ? -5.292 -9.139 19.462 1.00 66.69 284 ASP A N 1
ATOM 2269 C CA . ASP A 1 284 ? -5.550 -10.430 18.831 1.00 66.69 284 ASP A CA 1
ATOM 2270 C C . ASP A 1 284 ? -4.487 -11.481 19.196 1.00 66.69 284 ASP A C 1
ATOM 2272 O O . ASP A 1 284 ? -4.293 -12.476 18.506 1.00 66.69 284 ASP A O 1
ATOM 2276 N N . GLY A 1 285 ? -3.807 -11.300 20.335 1.00 56.06 285 GLY A N 1
ATOM 2277 C CA . GLY A 1 285 ? -2.998 -12.344 20.974 1.00 56.06 285 GLY A CA 1
ATOM 2278 C C . GLY A 1 285 ? -1.580 -12.518 20.422 1.00 56.06 285 GLY A C 1
ATOM 2279 O O . GLY A 1 285 ? -0.861 -13.390 20.903 1.00 56.06 285 GLY A O 1
ATOM 2280 N N . GLY A 1 286 ? -1.153 -11.680 19.473 1.00 56.22 286 GLY A N 1
ATOM 2281 C CA . GLY A 1 286 ? 0.202 -11.699 18.898 1.00 56.22 286 GLY A CA 1
ATOM 2282 C C . GLY A 1 286 ? 0.723 -10.332 18.446 1.00 56.22 286 GLY A C 1
ATOM 2283 O O . GLY A 1 286 ? 1.762 -10.251 17.793 1.00 56.22 286 GLY A O 1
ATOM 2284 N N . TYR A 1 287 ? 0.009 -9.255 18.773 1.00 60.72 287 TYR A N 1
ATOM 2285 C CA . TYR A 1 287 ? 0.109 -7.982 18.069 1.00 60.72 287 TYR A CA 1
ATOM 2286 C C . TYR A 1 287 ? -0.038 -6.799 19.043 1.00 60.72 287 TYR A C 1
ATOM 2288 O O . TYR A 1 287 ? -0.681 -6.933 20.089 1.00 60.72 287 TYR A O 1
ATOM 2296 N N . PRO A 1 288 ? 0.573 -5.632 18.768 1.00 59.84 288 PRO A N 1
ATOM 2297 C CA . PRO A 1 288 ? 0.474 -4.489 19.646 1.00 59.84 288 PRO A CA 1
ATOM 2298 C C . PRO A 1 288 ? -0.933 -3.898 19.584 1.00 59.84 288 PRO A C 1
ATOM 2300 O O . PRO A 1 288 ? -1.491 -3.653 18.517 1.00 59.84 288 PRO A O 1
ATOM 2303 N N . ALA A 1 289 ? -1.446 -3.622 20.778 1.00 67.38 289 ALA A N 1
ATOM 2304 C CA . ALA A 1 289 ? -2.648 -2.858 21.057 1.00 67.38 289 ALA A CA 1
ATOM 2305 C C . ALA A 1 289 ? -2.919 -1.744 20.024 1.00 67.38 289 ALA A C 1
ATOM 2307 O O . ALA A 1 289 ? -2.202 -0.737 19.991 1.00 67.38 289 ALA A O 1
ATOM 2308 N N . MET A 1 290 ? -3.977 -1.888 19.221 1.00 71.12 290 MET A N 1
ATOM 2309 C CA . MET A 1 290 ? -4.443 -0.818 18.336 1.00 71.12 290 MET A CA 1
ATOM 2310 C C . MET A 1 290 ? -5.562 -0.036 19.019 1.00 71.12 290 MET A C 1
ATOM 2312 O O . MET A 1 290 ? -6.509 -0.625 19.542 1.00 71.12 290 MET A O 1
ATOM 2316 N N . ARG A 1 291 ? -5.451 1.296 19.042 1.00 70.81 291 ARG A N 1
ATOM 2317 C CA . ARG A 1 291 ? -6.499 2.157 19.599 1.00 70.81 291 ARG A CA 1
ATOM 2318 C C . ARG A 1 291 ? -7.591 2.381 18.563 1.00 70.81 291 ARG A C 1
ATOM 2320 O O . ARG A 1 291 ? -7.302 2.858 17.472 1.00 70.81 291 ARG A O 1
ATOM 2327 N N . VAL A 1 292 ? -8.834 2.104 18.940 1.00 69.88 292 VAL A N 1
ATOM 2328 C CA . VAL A 1 292 ? -10.016 2.474 18.150 1.00 69.88 292 VAL A CA 1
ATOM 2329 C C . VAL A 1 292 ? -10.473 3.841 18.630 1.00 69.88 292 VAL A C 1
ATOM 2331 O O . VAL A 1 292 ? -10.761 4.025 19.815 1.00 69.88 292 VAL A O 1
ATOM 2334 N N . ALA A 1 293 ? -10.513 4.813 17.727 1.00 64.56 293 ALA A N 1
ATOM 2335 C CA . ALA A 1 293 ? -11.064 6.123 18.038 1.00 64.56 293 ALA A CA 1
ATOM 2336 C C . ALA A 1 293 ? -12.591 6.113 17.847 1.00 64.56 293 ALA A C 1
ATOM 2338 O O . ALA A 1 293 ? -13.108 5.445 16.953 1.00 64.56 293 ALA A O 1
ATOM 2339 N N . ALA A 1 294 ? -13.330 6.846 18.688 1.00 64.56 294 ALA A N 1
ATOM 2340 C CA . ALA A 1 294 ? -14.789 6.869 18.577 1.00 64.56 294 ALA A CA 1
ATOM 2341 C C . ALA A 1 294 ? -15.240 7.477 17.253 1.00 64.56 294 ALA A C 1
ATOM 2343 O O . ALA A 1 294 ? -14.716 8.511 16.833 1.00 64.56 294 ALA A O 1
ATOM 2344 N N . ASN A 1 295 ? -16.273 6.872 16.668 1.00 66.81 295 ASN A N 1
ATOM 2345 C CA . ASN A 1 295 ? -16.870 7.264 15.393 1.00 66.81 295 ASN A CA 1
ATOM 2346 C C . ASN A 1 295 ? -15.874 7.260 14.222 1.00 66.81 295 ASN A C 1
ATOM 2348 O O . ASN A 1 295 ? -16.114 7.920 13.214 1.00 66.81 295 ASN A O 1
ATOM 2352 N N . ILE A 1 296 ? -14.757 6.541 14.358 1.00 72.19 296 ILE A N 1
ATOM 2353 C CA . ILE A 1 296 ? -13.785 6.330 13.292 1.00 72.19 296 ILE A CA 1
ATOM 2354 C C . ILE A 1 296 ? -13.777 4.839 12.972 1.00 72.19 296 ILE A C 1
ATOM 2356 O O . ILE A 1 296 ? -13.453 4.010 13.827 1.00 72.19 296 ILE A O 1
ATOM 2360 N N . ASN A 1 297 ? -14.129 4.510 11.729 1.00 75.19 297 ASN A N 1
ATOM 2361 C CA . ASN A 1 297 ? -14.015 3.157 11.198 1.00 75.19 297 ASN A CA 1
ATOM 2362 C C . ASN A 1 297 ? -12.543 2.752 11.231 1.00 75.19 297 ASN A C 1
ATOM 2364 O O . ASN A 1 297 ? -11.736 3.276 10.468 1.00 75.19 297 ASN A O 1
ATOM 2368 N N . THR A 1 298 ? -12.194 1.838 12.131 1.00 80.56 298 THR A N 1
ATOM 2369 C CA . THR A 1 298 ? -10.811 1.385 12.300 1.00 80.56 298 THR A CA 1
ATOM 2370 C C . THR A 1 298 ? -10.647 0.050 11.597 1.00 80.56 298 THR A C 1
ATOM 2372 O O . THR A 1 298 ? -11.345 -0.905 11.931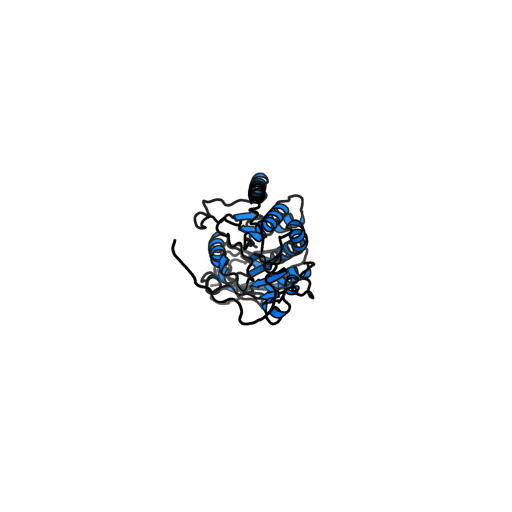 1.00 80.56 298 THR A O 1
ATOM 2375 N N . PHE A 1 299 ? -9.738 -0.024 10.630 1.00 85.88 299 PHE A N 1
ATOM 2376 C CA . PHE A 1 299 ? -9.411 -1.273 9.952 1.00 85.88 299 PHE A CA 1
ATOM 2377 C C . PHE A 1 299 ? -8.234 -1.968 10.635 1.00 85.88 299 PHE A C 1
ATOM 2379 O O . PHE A 1 299 ? -7.201 -1.349 10.888 1.00 85.88 299 PHE A O 1
ATOM 2386 N N . ILE A 1 300 ? -8.362 -3.274 10.862 1.00 83.88 300 ILE A N 1
ATOM 2387 C CA . ILE A 1 300 ? -7.251 -4.142 11.250 1.00 83.88 300 ILE A CA 1
ATOM 2388 C C . ILE A 1 300 ? -7.009 -5.151 10.139 1.00 83.88 300 ILE A C 1
ATOM 2390 O O . ILE A 1 300 ? -7.894 -5.939 9.810 1.00 83.88 300 ILE A O 1
ATOM 2394 N N . ALA A 1 301 ? -5.787 -5.145 9.604 1.00 84.75 301 ALA A N 1
ATOM 2395 C CA . ALA A 1 301 ? -5.324 -6.191 8.704 1.00 84.75 301 ALA A CA 1
ATOM 2396 C C . ALA A 1 301 ? -5.167 -7.493 9.492 1.00 84.75 301 ALA A C 1
ATOM 2398 O O . ALA A 1 301 ? -4.437 -7.519 10.485 1.00 84.75 301 ALA A O 1
ATOM 2399 N N . LEU A 1 302 ? -5.822 -8.553 9.033 1.00 85.31 302 LEU A N 1
ATOM 2400 C CA . LEU A 1 302 ? -5.752 -9.877 9.640 1.00 85.31 302 LEU A CA 1
ATOM 2401 C C . LEU A 1 302 ? -5.395 -10.904 8.563 1.00 85.31 302 LEU A C 1
ATOM 2403 O O . LEU A 1 302 ? -5.804 -10.739 7.411 1.00 85.31 302 LEU A O 1
ATOM 2407 N N . PRO A 1 303 ? -4.632 -11.953 8.907 1.00 82.88 303 PRO A N 1
ATOM 2408 C CA . PRO A 1 303 ? -4.379 -13.035 7.973 1.00 82.88 303 PRO A CA 1
ATOM 2409 C C . PRO A 1 303 ? -5.672 -13.801 7.669 1.00 82.88 303 PRO A C 1
ATOM 2411 O O . PRO A 1 303 ? -6.649 -13.753 8.419 1.00 82.88 303 PRO A O 1
ATOM 2414 N N . GLU A 1 304 ? -5.653 -14.556 6.575 1.00 85.75 304 GLU A N 1
ATOM 2415 C CA . GLU A 1 304 ? -6.683 -15.558 6.318 1.00 85.75 304 GLU A CA 1
ATOM 2416 C C . GLU A 1 304 ? -6.705 -16.619 7.426 1.00 85.75 304 GLU A C 1
ATOM 2418 O O . GLU A 1 304 ? -5.679 -16.964 8.017 1.00 85.75 304 GLU A O 1
ATOM 2423 N N . GLY A 1 305 ? -7.893 -17.155 7.686 1.00 88.25 305 GLY A N 1
ATOM 2424 C CA . GLY A 1 305 ? -8.156 -18.100 8.757 1.00 88.25 305 GLY A CA 1
ATOM 2425 C C . GLY A 1 305 ? -9.007 -17.504 9.871 1.00 88.25 305 GLY A C 1
ATOM 2426 O O . GLY A 1 305 ? -9.711 -16.507 9.703 1.00 88.25 305 GLY A O 1
ATOM 2427 N N . GLU A 1 306 ? -8.981 -18.177 11.016 1.00 90.88 306 GLU A N 1
ATOM 2428 C CA . GLU A 1 306 ? -9.739 -17.792 12.199 1.00 90.88 306 GLU A CA 1
ATOM 2429 C C . GLU A 1 306 ? -8.850 -16.991 13.150 1.00 90.88 306 GLU A C 1
ATOM 2431 O O . GLU A 1 306 ? -7.828 -17.491 13.618 1.00 90.88 306 GLU A O 1
ATOM 2436 N N . THR A 1 307 ? -9.243 -15.750 13.440 1.00 88.50 307 THR A N 1
ATOM 2437 C CA . THR A 1 307 ? -8.543 -14.877 14.387 1.00 88.50 307 THR A CA 1
ATOM 2438 C C . THR A 1 307 ? -9.476 -14.434 15.506 1.00 88.50 307 THR A C 1
ATOM 2440 O O . THR A 1 307 ? -10.605 -13.999 15.270 1.00 88.50 307 THR A O 1
ATOM 2443 N N . HIS A 1 308 ? -8.978 -14.517 16.737 1.00 89.62 308 HIS A N 1
ATOM 2444 C CA . HIS A 1 308 ? -9.668 -14.069 17.940 1.00 89.62 308 HIS A CA 1
ATOM 2445 C C . HIS A 1 308 ? -9.258 -12.638 18.277 1.00 89.62 308 HIS A C 1
ATOM 2447 O O . HIS A 1 308 ? -8.177 -12.411 18.815 1.00 89.62 308 HIS A O 1
ATOM 2453 N N . VAL A 1 309 ? -10.125 -11.669 17.992 1.00 88.19 309 VAL A N 1
ATOM 2454 C CA . VAL A 1 309 ? -9.872 -10.258 18.295 1.00 88.19 309 VAL A CA 1
ATOM 2455 C C . VAL A 1 309 ? -10.529 -9.897 19.618 1.00 88.19 309 VAL A C 1
ATOM 2457 O O . VAL A 1 309 ? -11.755 -9.836 19.724 1.00 88.19 309 VAL A O 1
ATOM 2460 N N . LYS A 1 310 ? -9.716 -9.624 20.637 1.00 89.56 310 LYS A N 1
ATOM 2461 C CA . LYS A 1 310 ? -10.183 -9.208 21.960 1.00 89.56 310 LYS A CA 1
ATOM 2462 C C . LYS A 1 310 ? -10.165 -7.692 22.071 1.00 89.56 310 LYS A C 1
ATOM 2464 O O . LYS A 1 310 ? -9.204 -7.031 21.681 1.00 89.56 310 LYS A O 1
ATOM 2469 N N . VAL A 1 311 ? -11.233 -7.142 22.630 1.00 87.25 311 VAL A N 1
ATOM 2470 C CA . VAL A 1 311 ? -11.411 -5.703 22.821 1.00 87.25 311 VAL A CA 1
ATOM 2471 C C . VAL A 1 311 ? -11.329 -5.386 24.300 1.00 87.25 311 VAL A C 1
ATOM 2473 O O . VAL A 1 311 ? -12.114 -5.902 25.093 1.00 87.25 311 VAL A O 1
ATOM 2476 N N . PHE A 1 312 ? -10.410 -4.507 24.668 1.00 86.00 312 PHE A N 1
ATOM 2477 C CA . PHE A 1 312 ? -10.169 -4.087 26.039 1.00 86.00 312 PHE A CA 1
ATOM 2478 C C . PHE A 1 312 ? -10.492 -2.609 26.220 1.00 86.00 312 PHE A C 1
ATOM 2480 O O . PHE A 1 312 ? -10.307 -1.801 25.309 1.00 86.00 312 PHE A O 1
ATOM 2487 N N . HIS A 1 313 ? -10.915 -2.240 27.423 1.00 85.06 313 HIS A N 1
ATOM 2488 C CA . HIS A 1 313 ? -10.939 -0.843 27.832 1.00 85.06 313 HIS A CA 1
ATOM 2489 C C . HIS A 1 313 ? -9.501 -0.346 28.048 1.00 85.06 313 HIS A C 1
ATOM 2491 O O . HIS A 1 313 ? -8.729 -0.973 28.773 1.00 85.06 313 HIS A O 1
ATOM 2497 N N . ALA A 1 314 ? -9.133 0.780 27.441 1.00 81.31 314 ALA A N 1
ATOM 2498 C CA . ALA A 1 314 ? -7.753 1.262 27.368 1.00 81.31 314 ALA A CA 1
ATOM 2499 C C . ALA A 1 314 ? -7.131 1.578 28.737 1.00 81.31 314 ALA A C 1
ATOM 2501 O O . ALA A 1 314 ? -5.924 1.427 28.901 1.00 81.31 314 ALA A O 1
ATOM 2502 N N . GLU A 1 315 ? -7.935 2.029 29.704 1.00 83.88 315 GLU A N 1
ATOM 2503 C CA . GLU A 1 315 ? -7.441 2.455 31.022 1.00 83.88 315 GLU A CA 1
ATOM 2504 C C . GLU A 1 315 ? -7.479 1.331 32.057 1.00 83.88 315 GLU A C 1
ATOM 2506 O O . GLU A 1 315 ? -6.541 1.155 32.828 1.00 83.88 315 GLU A O 1
ATOM 2511 N N . SER A 1 316 ? -8.563 0.554 32.071 1.00 84.75 316 SER A N 1
ATOM 2512 C CA . SER A 1 316 ? -8.773 -0.501 33.070 1.00 84.75 316 SER A CA 1
ATOM 2513 C C . SER A 1 316 ? -8.241 -1.857 32.616 1.00 84.75 316 SER A C 1
ATOM 2515 O O . SER A 1 316 ? -8.214 -2.792 33.411 1.00 84.75 316 SER A O 1
ATOM 2517 N N . ASN A 1 317 ? -7.854 -1.983 31.341 1.00 84.06 317 ASN A N 1
ATOM 2518 C CA . ASN A 1 317 ? -7.445 -3.232 30.701 1.00 84.06 317 ASN A CA 1
ATOM 2519 C C . ASN A 1 317 ? -8.477 -4.370 30.870 1.00 84.06 317 ASN A C 1
ATOM 2521 O O . ASN A 1 317 ? -8.143 -5.554 30.823 1.00 84.06 317 ASN A O 1
ATOM 2525 N N . LYS A 1 318 ? -9.749 -4.018 31.097 1.00 87.62 318 LYS A N 1
ATOM 2526 C CA . LYS A 1 318 ? -10.849 -4.971 31.248 1.00 87.62 318 LYS A CA 1
ATOM 2527 C C . LYS A 1 318 ? -11.307 -5.429 29.868 1.00 87.62 318 LYS A C 1
ATOM 2529 O O . LYS A 1 318 ? -11.552 -4.592 29.001 1.00 87.62 318 LYS A O 1
ATOM 2534 N N . LEU A 1 319 ? -11.442 -6.741 29.679 1.00 88.56 319 LEU A N 1
ATOM 2535 C CA . LEU A 1 319 ? -12.026 -7.314 28.467 1.00 88.56 319 LEU A CA 1
ATOM 2536 C C . LEU A 1 319 ? -13.496 -6.894 28.365 1.00 88.56 319 LEU A C 1
ATOM 2538 O O . LEU A 1 319 ? -14.277 -7.121 29.288 1.00 88.56 319 LEU A O 1
ATOM 2542 N N . ILE A 1 320 ? -13.851 -6.287 27.240 1.00 87.44 320 ILE A N 1
ATOM 2543 C CA . ILE A 1 320 ? -15.210 -5.844 26.923 1.00 87.44 320 ILE A CA 1
ATOM 2544 C C . ILE A 1 320 ? -15.914 -6.919 26.105 1.00 87.44 320 ILE A C 1
ATOM 2546 O O . ILE A 1 320 ? -17.028 -7.317 26.428 1.00 87.44 320 ILE A O 1
ATOM 2550 N N . THR A 1 321 ? -15.264 -7.386 25.039 1.00 89.88 321 THR A N 1
ATOM 2551 C CA . THR A 1 321 ? -15.813 -8.398 24.135 1.00 89.88 321 THR A CA 1
ATOM 2552 C C . THR A 1 321 ? -14.697 -9.104 23.368 1.00 89.88 321 THR A C 1
ATOM 2554 O O . THR A 1 321 ? -13.556 -8.639 23.335 1.00 89.88 321 THR A O 1
ATOM 2557 N N . GLU A 1 322 ? -15.037 -10.218 22.732 1.00 91.69 322 GLU A N 1
ATOM 2558 C CA . GLU A 1 322 ? -14.171 -10.977 21.836 1.00 91.69 322 GLU A CA 1
ATOM 2559 C C . GLU A 1 322 ? -14.932 -11.287 20.545 1.00 91.69 322 GLU A C 1
ATOM 2561 O O . GLU A 1 322 ? -16.101 -11.674 20.575 1.00 91.69 322 GLU A O 1
ATOM 2566 N N . PHE A 1 323 ? -14.271 -11.094 19.409 1.00 92.00 323 PHE A N 1
ATOM 2567 C CA . PHE A 1 323 ? -14.794 -11.422 18.092 1.00 92.00 323 PHE A CA 1
ATOM 2568 C C . PHE A 1 323 ? -13.993 -12.568 17.491 1.00 92.00 323 PHE A C 1
ATOM 2570 O O . PHE A 1 323 ? -12.765 -12.525 17.467 1.00 92.00 323 PHE A O 1
ATOM 2577 N N . ILE A 1 324 ? -14.700 -13.558 16.955 1.00 92.75 324 ILE A N 1
ATOM 2578 C CA . ILE A 1 324 ? -14.111 -14.600 16.116 1.00 92.75 324 ILE A CA 1
ATOM 2579 C C . ILE A 1 324 ? -14.306 -14.156 14.668 1.00 92.75 324 ILE A C 1
ATOM 2581 O O . ILE A 1 324 ? -15.435 -14.138 14.169 1.00 92.75 324 ILE A O 1
ATOM 2585 N N . VAL A 1 325 ? -13.214 -13.753 14.026 1.00 91.56 325 VAL A N 1
ATOM 2586 C CA . VAL A 1 325 ? -13.183 -13.280 12.638 1.00 91.56 325 VAL A CA 1
ATOM 2587 C C . VAL A 1 325 ? -12.692 -14.425 11.759 1.00 91.56 325 VAL A C 1
ATOM 2589 O O . VAL A 1 325 ? -11.679 -15.042 12.089 1.00 91.56 325 VAL A O 1
ATOM 2592 N N . LYS A 1 326 ? -13.405 -14.737 10.670 1.00 93.12 326 LYS A N 1
ATOM 2593 C CA . LYS A 1 326 ? -13.076 -15.866 9.786 1.00 93.12 326 LYS A CA 1
ATOM 2594 C C . LYS A 1 326 ? -12.907 -15.379 8.355 1.00 93.12 326 LYS A C 1
ATOM 2596 O O . LYS A 1 326 ? -13.873 -15.292 7.593 1.00 93.12 326 LYS A O 1
ATOM 2601 N N . LEU A 1 327 ? -11.661 -15.096 7.994 1.00 91.06 327 LEU A N 1
ATOM 2602 C CA . LEU A 1 327 ? -11.313 -14.571 6.679 1.00 91.06 327 LEU A CA 1
ATOM 2603 C C . LEU A 1 327 ? -10.856 -15.688 5.746 1.00 91.06 327 LEU A C 1
ATOM 2605 O O . LEU A 1 327 ? -10.212 -16.647 6.168 1.00 91.06 327 LEU A O 1
ATOM 2609 N N . ASN A 1 328 ? -11.194 -15.571 4.469 1.00 88.81 328 ASN A N 1
ATOM 2610 C CA . ASN A 1 328 ? -10.724 -16.460 3.408 1.00 88.81 328 ASN A CA 1
ATOM 2611 C C . ASN A 1 328 ? -10.769 -15.728 2.060 1.00 88.81 328 ASN A C 1
ATOM 2613 O O . ASN A 1 328 ? -11.238 -14.594 1.987 1.00 88.81 328 ASN A O 1
ATOM 2617 N N . ASP A 1 329 ? -10.364 -16.403 0.987 1.00 80.75 329 ASP A N 1
ATOM 2618 C CA . ASP A 1 329 ? -10.345 -15.848 -0.370 1.00 80.75 329 ASP A CA 1
ATOM 2619 C C . ASP A 1 329 ? -11.668 -15.225 -0.848 1.00 80.75 329 ASP A C 1
ATOM 2621 O O . ASP A 1 329 ? -11.654 -14.284 -1.638 1.00 80.75 329 ASP A O 1
ATOM 2625 N N . THR A 1 330 ? -12.808 -15.738 -0.379 1.00 83.50 330 THR A N 1
ATOM 2626 C CA . THR A 1 330 ? -14.154 -15.258 -0.748 1.00 83.50 330 THR A CA 1
ATOM 2627 C C . THR A 1 330 ? -14.763 -14.295 0.272 1.00 83.50 330 THR A C 1
ATOM 2629 O O . THR A 1 330 ? -15.676 -13.546 -0.060 1.00 83.50 330 THR A O 1
ATOM 2632 N N . ASN A 1 331 ? -14.257 -14.300 1.505 1.00 86.81 331 ASN A N 1
ATOM 2633 C CA . ASN A 1 331 ? -14.680 -13.447 2.609 1.00 86.81 331 ASN A CA 1
ATOM 2634 C C . ASN A 1 331 ? -13.449 -12.758 3.198 1.00 86.81 331 ASN A C 1
ATOM 2636 O O . ASN A 1 331 ? -13.012 -13.063 4.306 1.00 86.81 331 ASN A O 1
ATOM 2640 N N . ARG A 1 332 ? -12.844 -11.861 2.419 1.00 88.31 332 ARG A N 1
ATOM 2641 C CA . ARG A 1 332 ? -11.633 -11.134 2.835 1.00 88.31 332 ARG A CA 1
ATOM 2642 C C . ARG A 1 332 ? -11.928 -10.013 3.825 1.00 88.31 332 ARG A C 1
ATOM 2644 O O . ARG A 1 332 ? -11.014 -9.428 4.392 1.00 88.31 332 ARG A O 1
ATOM 2651 N N . TYR A 1 333 ? -13.200 -9.700 4.020 1.00 88.50 333 TYR A N 1
ATOM 2652 C CA . TYR A 1 333 ? -13.628 -8.467 4.639 1.00 88.50 333 TYR A CA 1
ATOM 2653 C C . TYR A 1 333 ? -14.794 -8.710 5.592 1.00 88.50 333 TYR A C 1
ATOM 2655 O O . TYR A 1 333 ? -15.825 -9.245 5.195 1.00 88.50 333 TYR A O 1
ATOM 2663 N N . GLU A 1 334 ? -14.667 -8.245 6.832 1.00 90.69 334 GLU A N 1
ATOM 2664 C CA . GLU A 1 334 ? -15.772 -8.226 7.790 1.00 90.69 334 GLU A CA 1
ATOM 2665 C C . GLU A 1 334 ? -15.971 -6.831 8.398 1.00 90.69 334 GLU A C 1
ATOM 2667 O O . GLU A 1 334 ? -15.014 -6.111 8.673 1.00 90.69 334 GLU A O 1
ATOM 2672 N N . ARG A 1 335 ? -17.224 -6.462 8.691 1.00 90.31 335 ARG A N 1
ATOM 2673 C CA . ARG A 1 335 ? -17.555 -5.319 9.559 1.00 90.31 335 ARG A CA 1
ATOM 2674 C C . ARG A 1 335 ? -18.080 -5.823 10.891 1.00 90.31 335 ARG A C 1
ATOM 2676 O O . ARG A 1 335 ? -18.975 -6.668 10.940 1.00 90.31 335 ARG A O 1
ATOM 2683 N N . ARG A 1 336 ? -17.555 -5.274 11.982 1.00 90.19 336 ARG A N 1
ATOM 2684 C CA . ARG A 1 336 ? -17.958 -5.587 13.351 1.00 90.19 336 ARG A CA 1
ATOM 2685 C C . ARG A 1 336 ? -18.232 -4.295 14.105 1.00 90.19 336 ARG A C 1
ATOM 2687 O O . ARG A 1 336 ? -17.430 -3.366 14.114 1.00 90.19 336 ARG A O 1
ATOM 2694 N N . ARG A 1 337 ? -19.371 -4.252 14.788 1.00 88.31 337 ARG A N 1
ATOM 2695 C CA . ARG A 1 337 ? -19.713 -3.151 15.684 1.00 88.31 337 ARG A CA 1
ATOM 2696 C C . ARG A 1 337 ? -19.352 -3.537 17.106 1.00 88.31 337 ARG A C 1
ATOM 2698 O O . ARG A 1 337 ? -19.820 -4.561 17.602 1.00 88.31 337 ARG A O 1
ATOM 2705 N N . ILE A 1 338 ? -18.544 -2.713 17.760 1.00 84.44 338 ILE A N 1
ATOM 2706 C CA . ILE A 1 338 ? -18.247 -2.884 19.175 1.00 84.44 338 ILE A CA 1
ATOM 2707 C C . ILE A 1 338 ? -19.456 -2.366 19.965 1.00 84.44 338 ILE A C 1
ATOM 2709 O O . ILE A 1 338 ? -19.881 -1.226 19.742 1.00 84.44 338 ILE A O 1
ATOM 2713 N N . PRO A 1 339 ? -20.061 -3.189 20.842 1.00 80.12 339 PRO A N 1
ATOM 2714 C CA . PRO A 1 339 ? -21.175 -2.750 21.668 1.00 80.12 339 PRO A CA 1
ATOM 2715 C C . PRO A 1 339 ? -20.765 -1.525 22.477 1.00 80.12 339 PRO A C 1
ATOM 2717 O O . PRO A 1 339 ? -19.676 -1.500 23.046 1.00 80.12 339 PRO A O 1
ATOM 2720 N N . LYS A 1 340 ? -21.647 -0.522 22.539 1.00 74.69 340 LYS A N 1
ATOM 2721 C CA . LYS A 1 340 ? -21.434 0.621 23.424 1.00 74.69 340 LYS A CA 1
ATOM 2722 C C . LYS A 1 340 ? -21.342 0.087 24.845 1.00 74.69 340 LYS A C 1
ATOM 2724 O O . LYS A 1 340 ? -22.240 -0.646 25.274 1.00 74.69 340 LYS A O 1
ATOM 2729 N N . HIS A 1 341 ? -20.285 0.445 25.555 1.00 66.88 341 HIS A N 1
ATOM 2730 C CA . HIS A 1 341 ? -20.169 0.124 26.961 1.00 66.88 341 HIS A CA 1
ATOM 2731 C C . HIS A 1 341 ? -21.201 0.984 27.702 1.00 66.88 341 HIS A C 1
ATOM 2733 O O . HIS A 1 341 ? -20.929 2.113 28.091 1.00 66.88 341 HIS A O 1
ATOM 2739 N N . LEU A 1 342 ? -22.438 0.487 27.825 1.00 52.16 342 LEU A N 1
ATOM 2740 C CA . LEU A 1 342 ? -23.398 1.024 28.787 1.00 52.16 342 LEU A CA 1
ATOM 2741 C C . LEU A 1 342 ? -22.691 1.032 30.138 1.00 52.16 342 LEU A C 1
ATOM 2743 O O . LEU A 1 342 ? -22.025 0.049 30.471 1.00 52.16 342 LEU A O 1
ATOM 2747 N N . ASP A 1 343 ? -22.782 2.162 30.830 1.00 46.03 343 ASP A N 1
ATOM 2748 C CA . ASP A 1 343 ? -22.134 2.455 32.101 1.00 46.03 343 ASP A CA 1
ATOM 2749 C C . ASP A 1 343 ? -22.285 1.268 33.071 1.00 46.03 343 ASP A C 1
ATOM 2751 O O . ASP A 1 343 ? -23.274 1.149 33.794 1.00 46.03 343 ASP A O 1
ATOM 2755 N N . LEU A 1 344 ? -21.317 0.343 33.068 1.00 45.72 344 LEU A N 1
ATOM 2756 C CA . LEU A 1 344 ? -21.148 -0.605 34.161 1.00 45.72 344 LEU A CA 1
ATOM 2757 C C . LEU A 1 344 ? -20.421 0.195 35.233 1.00 45.72 344 LEU A C 1
ATOM 2759 O O . LEU A 1 344 ? -19.189 0.208 35.274 1.00 45.72 344 LEU A O 1
ATOM 2763 N N . LEU A 1 345 ? -21.243 0.935 35.978 1.00 40.34 345 LEU A N 1
ATOM 2764 C CA . LEU A 1 345 ? -20.954 1.539 37.273 1.00 40.34 345 LEU A CA 1
ATOM 2765 C C . LEU A 1 345 ? -20.106 0.617 38.155 1.00 40.34 345 LEU A C 1
ATOM 2767 O O . LEU A 1 345 ? -20.414 -0.600 38.209 1.00 40.34 345 LEU A O 1
#

Secondary structure (DSSP, 8-state):
--------------------------------HHHHHHHHHHHHHHHHHTSSEEE-SSSSTTSTT-EEEEEE-SSSSEEEEEESSGGGHHHHHHHHHHHT-TT-HHHHHHHHS-EEEEEEPPTT----S----S--HHHHHHHHHHHHHH--SEEEEEE-SEEEEEEE-SSTTHHHHHHHHHHHH-STT-TTPPPGGGGG-TTS-SSGGG-SEEEE---HHHHT-S-HHHHT-EEEEEEEE-TTS---HHHHHHHHHHHHHHHHHHHT-EEEEE-S-S-EEEE-SSS--EEEPTT--EEEE--SEEEEEEEEETTT--EEEEEEEEEBTTB-EEEEEPPP-----

Radius of gyration: 25.78 Å; chains: 1; bounding box: 91×58×74 Å